Protein 6IA7 (pdb70)

Nearest PDB structures (foldseek):
  6ia7-assembly2_B  TM=1.007E+00  e=2.604E-30  Trypanosoma brucei brucei TREU927
  6iae-assembly2_B  TM=9.673E-01  e=4.265E-25  Trypanosoma brucei brucei TREU927
  6iae-assembly1_A  TM=9.547E-01  e=1.379E-22  Trypanosoma brucei brucei TREU927
  6ia7-assembly1_A  TM=9.424E-01  e=3.851E-22  Trypanosoma brucei brucei TREU927
  6ian-assembly2_E  TM=9.170E-01  e=5.403E-20  Trypanosoma brucei equiperdum

InterPro domains:
  IPR027417 P-loop containing nucleoside triphosphate hydrolase [G3DSA:3.40.50.300] (1-216)
  IPR027417 P-loop containing nucleoside triphosphate hydrolase [SSF52540] (3-199)

Organism: Trypanosoma brucei brucei (strain 927/4 GUTat10.1) (NCBI:txid185431)

GO terms:
  GO:0036064 ciliary basal body (C, IDA)
  GO:0005737 cytoplasm (C, IDA)
  GO:0005929 cilium (C, IDA)
  GO:0060271 cilium assembly (P, IMP)
  GO:0030992 intraciliary transport particle B (C, IPI)
  GO:0060271 cilium assembly (P, IPI)

Solvent-accessible surface area: 14345 Å² total; per-residue (Å²): 80,0,29,0,0,1,0,0,21,61,147,2,16,13,28,66,0,0,36,85,8,4,54,78,118,193,110,30,123,66,72,60,32,110,43,98,37,93,62,112,80,38,0,45,1,56,3,0,15,49,123,121,80,25,19,61,136,14,34,0,0,0,0,0,0,19,2,53,52,206,35,5,30,151,82,0,48,96,14,28,63,76,1,18,180,60,6,95,27,40,2,0,0,0,0,6,2,55,46,133,29,77,130,1,84,52,126,57,0,9,4,96,17,21,95,116,0,34,36,9,47,31,18,2,0,4,82,113,64,112,30,8,34,8,72,10,16,2,2,48,0,10,62,58,7,79,57,66,118,158,74,99,117,5,18,0,7,1,1,0,26,94,94,2,10,10,55,68,0,0,82,80,14,24,52,198,170,81,117,68,83,64,45,106,31,101,85,156,47,72,1,51,0,38,5,20,18,47,166,162,100,49,60,93,113,44,28,1,26,0,7,0,0,15,3,45,82,208,26,3,8,116,41,1,54,114,31,72,74,102,99,78,70,63,52,4,6,0,0,0,4,4,72,29,108,26,123,119,1,79,51,89,23,0,16,2,72,42,35,89,42,2,53,33,14,73,38,23,2,0,2,87,122,86,109,36,9,11,0,68,10,16,2,24,28,7,9,66,57,3,59,52,35,75,121,87,97,118

Radius of gyration: 19.04 Å; Cα contacts (8 Å, |Δi|>4): 584; chains: 2; bounding box: 46×56×42 Å

Foldseek 3Di:
DAEEEEEFAAPQCSVVVPCVLQPNPPFDQWDWGWHPDDDCHTYIYIYGHSAQVSLPPHQEYEYGGAPVDPPRLVVVVVVCVHNPVSYDLLYEYENEPPDADDPLDDPHVPDDHDPVNPSRYYWHHYDPYDTDPCSVVVSVSVVVRVCPPVVVD/DEEEEAFAAPLQQVPVLCVLDHCVDQWDKAFDACVDGYIYIGGGDPAPPDPPHQAYEYGFAPVDPCGLPRVVVVVVRPLPLRYEYENEDPDDDDPLDDPHVPPDHDPVCVNHHYFYDYDPPDGDPCSVVVVVSVVVRVVVVVVVD

Secondary structure (DSSP, 8-state):
-EEEEEE-STTSSHHHHHHHHTS-----SEEEEEE-------EEEEEE---TTTSTT--EEEEEE-TTSTTHHHHHHHHHHHH-----S--EEEEE--S--SSS-STTSSPPPPTTTTTS-EEEE-SSSS---HHHHHHHHHHHHHHHHHH--/-EEEEE-STTSSHHHHHHHHT----SEEEEE-------EEEEE-------TTEEEEEEEE-TTSTTHHHHHHHHHHH---SSEEEEEE-SS--SSSSGGGSSPPPPGGGBTBEEEEE-SSSS---HHHHHHHHHHHHHHHHTS--

Sequence (298 aa):
LVKILVLGPSKSGKSTVTNFLAGTRETNPLRVLEVEIALDAVVQLWDVGGWPAIASNADGIIYVFNPEVKGSEKELLLWYKNFARVTDGHSLIFSHHSSLP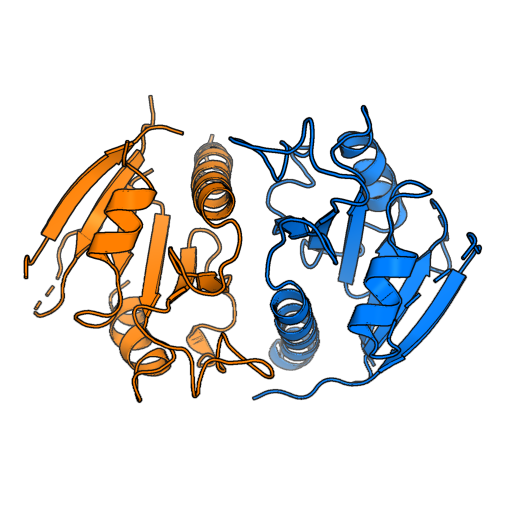EFAVGDNAIPPMPKQLQGIRALETSLDYQSDNFKEAFDALVEQIIASRLAAEVKILVLGPSKSGKSTVTNFLAGTTNPLRVLEVEIKAVVQLWDVGGSPAIASNADGIIYVFNPEVKGSEKELLLWYKNFTDGHSLIFSHHSSLPEFAVGDNAIPPMPKQLQGIRALETSLDYQSDNFKEAFDALVEQIIASRLAAE

B-factor: mean 63.54, std 16.54, range [38.85, 161.27]

Structure (mmCIF, N/CA/C/O backbone):
data_6IA7
#
_entry.id   6IA7
#
_cell.length_a   55.845
_cell.length_b   55.845
_cell.length_c   263.443
_cell.angle_alpha   90.00
_cell.angle_beta   90.00
_cell.angle_gamma   120.00
#
_symmetry.space_group_name_H-M   'P 61'
#
loop_
_entity.id
_entity.type
_entity.pdbx_description
1 polymer 'Intraflagellar transport protein 22'
2 non-polymer "GUANOSINE-5'-TRIPHOSPHATE"
3 non-polymer 'MAGNESIUM ION'
4 non-polymer 'CALCIUM ION'
5 water water
#
loop_
_atom_site.group_PDB
_atom_site.id
_atom_site.type_symbol
_atom_site.label_atom_id
_atom_site.label_alt_id
_atom_site.label_comp_id
_atom_site.label_asym_id
_atom_site.label_entity_id
_atom_site.label_seq_id
_atom_site.pdbx_PDB_ins_code
_atom_site.Cartn_x
_atom_site.Cartn_y
_atom_site.Cartn_z
_atom_site.occupancy
_atom_site.B_iso_or_equiv
_atom_site.auth_seq_id
_atom_site.auth_comp_id
_atom_site.auth_asym_id
_atom_site.auth_atom_id
_atom_site.pdbx_PDB_model_num
ATOM 1 N N . LEU A 1 9 ? -6.494 -18.466 -34.486 1.00 66.98 5 LEU A N 1
ATOM 2 C CA . LEU A 1 9 ? -7.455 -17.992 -33.500 1.00 65.12 5 LEU A CA 1
ATOM 3 C C . LEU A 1 9 ? -6.729 -17.219 -32.419 1.00 69.13 5 LEU A C 1
ATOM 4 O O . LEU A 1 9 ? -5.524 -17.385 -32.254 1.00 69.51 5 LEU A O 1
ATOM 6 N N . VAL A 1 10 ? -7.456 -16.365 -31.693 1.00 70.54 6 VAL A N 1
ATOM 7 C CA . VAL A 1 10 ? -6.945 -15.699 -30.495 1.00 66.42 6 VAL A CA 1
ATOM 8 C C . VAL A 1 10 ? -7.969 -15.862 -29.374 1.00 60.76 6 VAL A C 1
ATOM 9 O O . VAL A 1 10 ? -9.163 -15.605 -29.569 1.00 60.07 6 VAL A O 1
ATOM 13 N N . LYS A 1 11 ? -7.503 -16.310 -28.208 1.00 63.79 7 LYS A N 1
ATOM 14 C CA . LYS A 1 11 ? -8.364 -16.635 -27.074 1.00 54.02 7 LYS A CA 1
ATOM 15 C C . LYS A 1 11 ? -8.095 -15.649 -25.947 1.00 54.58 7 LYS A C 1
ATOM 16 O O . LYS A 1 11 ? -6.994 -15.629 -25.387 1.00 56.62 7 LYS A O 1
ATOM 22 N N . ILE A 1 12 ? -9.098 -14.843 -25.609 1.00 49.79 8 ILE A N 1
ATOM 23 C CA . ILE A 1 12 ? -8.962 -13.795 -24.605 1.00 58.08 8 ILE A CA 1
ATOM 24 C C . ILE A 1 12 ? -9.885 -14.120 -23.434 1.00 63.16 8 ILE A C 1
ATOM 25 O O . ILE A 1 12 ? -11.104 -14.252 -23.608 1.00 47.58 8 ILE A O 1
ATOM 30 N N . LEU A 1 13 ? -9.296 -14.245 -22.245 1.00 47.48 9 LEU A N 1
ATOM 31 C CA . LEU A 1 13 ? -10.027 -14.609 -21.042 1.00 50.67 9 LEU A CA 1
ATOM 32 C C . LEU A 1 13 ? -10.647 -13.384 -20.405 1.00 45.75 9 LEU A C 1
ATOM 33 O O . LEU A 1 13 ? -9.987 -12.359 -20.239 1.00 45.03 9 LEU A O 1
ATOM 38 N N . VAL A 1 14 ? -11.906 -13.505 -20.010 1.00 48.38 10 VAL A N 1
ATOM 39 C CA . VAL A 1 14 ? -12.587 -12.460 -19.258 1.00 48.56 10 VAL A CA 1
ATOM 40 C C . VAL A 1 14 ? -12.759 -12.963 -17.829 1.00 59.22 10 VAL A C 1
ATOM 41 O O . VAL A 1 14 ? -13.555 -13.874 -17.566 1.00 65.56 10 VAL A O 1
ATOM 45 N N . LEU A 1 15 ? -11.985 -12.377 -16.913 1.00 55.01 11 LEU A N 1
ATOM 46 C CA . LEU A 1 15 ? -11.985 -12.702 -15.496 1.00 49.05 11 LEU A CA 1
ATOM 47 C C . LEU A 1 15 ? -12.317 -11.461 -14.684 1.00 50.20 11 LEU A C 1
ATOM 48 O O . LEU A 1 15 ? -12.000 -10.336 -15.083 1.00 52.34 11 LEU A O 1
ATOM 53 N N . GLY A 1 16 ? -12.925 -11.675 -13.522 1.00 53.48 12 GLY A N 1
ATOM 54 C CA . GLY A 1 16 ? -13.216 -10.594 -12.610 1.00 45.27 12 GLY A CA 1
ATOM 55 C C . GLY A 1 16 ? -14.121 -11.040 -11.483 1.00 56.05 12 GLY A C 1
ATOM 56 O O . GLY A 1 16 ? -14.811 -12.061 -11.586 1.00 65.41 12 GLY A O 1
ATOM 57 N N . PRO A 1 17 ? -14.126 -10.289 -10.377 1.00 57.30 13 PRO A N 1
ATOM 58 C CA . PRO A 1 17 ? -15.027 -10.613 -9.262 1.00 53.16 13 PRO A CA 1
ATOM 59 C C . PRO A 1 17 ? -16.469 -10.728 -9.735 1.00 56.77 13 PRO A C 1
ATOM 60 O O . PRO A 1 17 ? -16.859 -10.150 -10.751 1.00 59.26 13 PRO A O 1
ATOM 64 N N . SER A 1 18 ? -17.258 -11.495 -8.988 1.00 61.17 14 SER A N 1
ATOM 65 C CA . SER A 1 18 ? -18.640 -11.737 -9.366 1.00 58.00 14 SER A CA 1
ATOM 66 C C . SER A 1 18 ? -19.404 -10.420 -9.492 1.00 50.77 14 SER A C 1
ATOM 67 O O . SER A 1 18 ? -18.991 -9.379 -8.978 1.00 48.32 14 SER A O 1
ATOM 70 N N . LYS A 1 19 ? -20.505 -10.474 -10.251 1.00 60.35 15 LYS A N 1
ATOM 71 C CA . LYS A 1 19 ? -21.458 -9.377 -10.449 1.00 63.71 15 LYS A CA 1
ATOM 72 C C . LYS A 1 19 ? -20.787 -8.098 -10.942 1.00 62.29 15 LYS A C 1
ATOM 73 O O . LYS A 1 19 ? -21.411 -7.029 -10.971 1.00 62.82 15 LYS A O 1
ATOM 79 N N . SER A 1 20 ? -19.531 -8.205 -11.382 1.00 60.24 16 SER A N 1
ATOM 80 C CA . SER A 1 20 ? -18.783 -7.025 -11.788 1.00 51.36 16 SER A CA 1
ATOM 81 C C . SER A 1 20 ? -19.223 -6.486 -13.135 1.00 46.05 16 SER A C 1
ATOM 82 O O . SER A 1 20 ? -18.999 -5.303 -13.410 1.00 47.29 16 SER A O 1
ATOM 85 N N . GLY A 1 21 ? -19.830 -7.313 -13.980 1.00 45.05 17 GLY A N 1
ATOM 86 C CA . GLY A 1 21 ? -20.178 -6.911 -15.328 1.00 43.25 17 GLY A CA 1
ATOM 87 C C . GLY A 1 21 ? -19.372 -7.566 -16.438 1.00 46.15 17 GLY A C 1
ATOM 88 O O . GLY A 1 21 ? -19.473 -7.126 -17.592 1.00 48.85 17 GLY A O 1
ATOM 89 N N . LYS A 1 22 ? -18.597 -8.615 -16.137 1.00 50.84 18 LYS A N 1
ATOM 90 C CA . LYS A 1 22 ? -17.771 -9.236 -17.166 1.00 47.41 18 LYS A CA 1
ATOM 91 C C . LYS A 1 22 ? -18.616 -9.873 -18.262 1.00 53.57 18 LYS A C 1
ATOM 92 O O . LYS A 1 22 ? -18.206 -9.883 -19.427 1.00 58.77 18 LYS A O 1
ATOM 98 N N . SER A 1 23 ? -19.799 -10.396 -17.929 1.00 56.78 19 SER A N 1
ATOM 99 C CA . SER A 1 23 ? -20.707 -10.820 -18.991 1.00 55.95 19 SER A CA 1
ATOM 100 C C . SER A 1 23 ? -21.180 -9.617 -19.796 1.00 62.42 19 SER A C 1
ATOM 101 O O . SER A 1 23 ? -21.164 -9.640 -21.031 1.00 74.67 19 SER A O 1
ATOM 104 N N . THR A 1 24 ? -21.581 -8.544 -19.111 1.00 50.75 20 THR A N 1
ATOM 105 C CA . THR A 1 24 ? -22.094 -7.369 -19.808 1.00 49.60 20 THR A CA 1
ATOM 106 C C . THR A 1 24 ? -21.029 -6.756 -20.710 1.00 52.84 20 THR A C 1
ATOM 107 O O . THR A 1 24 ? -21.321 -6.353 -21.843 1.00 58.15 20 THR A O 1
ATOM 111 N N . VAL A 1 25 ? -19.780 -6.705 -20.239 1.00 52.64 21 VAL A N 1
ATOM 112 C CA . VAL A 1 25 ? -18.693 -6.195 -21.069 1.00 48.76 21 VAL A CA 1
ATOM 113 C C . VAL A 1 25 ? -18.465 -7.090 -22.287 1.00 50.77 21 VAL A C 1
ATOM 114 O O . VAL A 1 25 ? -18.019 -6.608 -23.337 1.00 52.82 21 VAL A O 1
ATOM 118 N N . THR A 1 26 ? -18.841 -8.370 -22.202 1.00 53.30 22 THR A N 1
ATOM 119 C CA . THR A 1 26 ? -18.465 -9.350 -23.218 1.00 46.90 22 THR A CA 1
ATOM 120 C C . THR A 1 26 ? -19.346 -9.281 -24.468 1.00 48.19 22 THR A C 1
ATOM 121 O O . THR A 1 26 ? -18.833 -9.210 -25.592 1.00 49.91 22 THR A O 1
ATOM 125 N N . ASN A 1 27 ? -20.672 -9.334 -24.299 1.00 48.94 23 ASN A N 1
ATOM 126 C CA . ASN A 1 27 ? -21.564 -9.390 -25.456 1.00 55.93 23 ASN A CA 1
ATOM 127 C C . ASN A 1 27 ? -21.547 -8.093 -26.248 1.00 49.99 23 ASN A C 1
ATOM 128 O O . ASN A 1 27 ? -21.814 -8.094 -27.455 1.00 54.25 23 ASN A O 1
ATOM 133 N N . PHE A 1 28 ? -21.255 -6.984 -25.574 1.00 60.01 24 PHE A N 1
ATOM 134 C CA . PHE A 1 28 ? -21.039 -5.706 -26.241 1.00 57.77 24 PHE A CA 1
ATOM 135 C C . PHE A 1 28 ? -19.853 -5.777 -27.194 1.00 54.80 24 PHE A C 1
ATOM 136 O O . PHE A 1 28 ? -19.920 -5.285 -28.328 1.00 53.49 24 PHE A O 1
ATOM 144 N N . LEU A 1 29 ? -18.763 -6.407 -26.752 1.00 52.04 25 LEU A N 1
ATOM 145 C CA . LEU A 1 29 ? -17.572 -6.521 -27.583 1.00 48.58 25 LEU A CA 1
ATOM 146 C C . LEU A 1 29 ? -17.775 -7.507 -28.726 1.00 54.97 25 LEU A C 1
ATOM 147 O O . LEU A 1 29 ? -17.341 -7.247 -29.854 1.00 61.83 25 LEU A O 1
ATOM 152 N N . ALA A 1 30 ? -18.423 -8.645 -28.460 1.00 52.64 26 ALA A N 1
ATOM 153 C CA . ALA A 1 30 ? -18.678 -9.638 -29.498 1.00 50.25 26 ALA A CA 1
ATOM 154 C C . ALA A 1 30 ? -19.855 -9.274 -30.393 1.00 50.27 26 ALA A C 1
ATOM 155 O O . ALA A 1 30 ? -20.253 -10.093 -31.226 1.00 69.58 26 ALA A O 1
ATOM 157 N N . GLY A 1 31 ? -20.419 -8.078 -30.237 1.00 50.57 27 GLY A N 1
ATOM 158 C CA . GLY A 1 31 ? -21.394 -7.555 -31.171 1.00 52.60 27 GLY A CA 1
ATOM 159 C C . GLY A 1 31 ? -22.821 -7.675 -30.691 1.00 51.86 27 GLY A C 1
ATOM 160 O O . GLY A 1 31 ? -23.621 -6.751 -30.853 1.00 59.24 27 GLY A O 1
ATOM 161 N N . THR A 1 32 ? -23.143 -8.804 -30.077 1.00 52.20 28 THR A N 1
ATOM 162 C CA . THR A 1 32 ? -24.513 -9.095 -29.676 1.00 53.56 28 THR A CA 1
ATOM 163 C C . THR A 1 32 ? -24.928 -8.089 -28.611 1.00 66.20 28 THR A C 1
ATOM 164 O O . THR A 1 32 ? -24.533 -8.193 -27.448 1.00 68.84 28 THR A O 1
ATOM 168 N N . ARG A 1 33 ? -25.724 -7.101 -29.018 1.00 70.94 29 ARG A N 1
ATOM 169 C CA . ARG A 1 33 ? -26.208 -6.045 -28.125 1.00 66.30 29 ARG A CA 1
ATOM 170 C C . ARG A 1 33 ? -25.076 -5.296 -27.432 1.00 56.50 29 ARG A C 1
ATOM 171 O O . ARG A 1 33 ? -25.295 -4.630 -26.421 1.00 49.51 29 ARG A O 1
ATOM 173 N N . GLU A 1 42 ? -28.409 -15.076 -14.067 1.00 68.19 38 GLU A N 1
ATOM 174 C CA . GLU A 1 42 ? -27.618 -14.183 -14.898 1.00 67.41 38 GLU A CA 1
ATOM 175 C C . GLU A 1 42 ? -26.170 -14.660 -15.007 1.00 62.99 38 GLU A C 1
ATOM 176 O O . GLU A 1 42 ? -25.582 -14.630 -16.088 1.00 68.68 38 GLU A O 1
ATOM 182 N N . THR A 1 43 ? -25.595 -15.098 -13.889 1.00 60.99 39 THR A N 1
ATOM 183 C CA . THR A 1 43 ? -24.233 -15.614 -13.902 1.00 70.05 39 THR A CA 1
ATOM 184 C C . THR A 1 43 ? -24.186 -16.979 -14.587 1.00 76.62 39 THR A C 1
ATOM 185 O O . THR A 1 43 ? -25.209 -17.644 -14.779 1.00 89.65 39 THR A O 1
ATOM 189 N N . ASN A 1 44 ? -22.974 -17.403 -14.954 1.00 68.71 40 ASN A N 1
ATOM 190 C CA . ASN A 1 44 ? -22.778 -18.708 -15.577 1.00 64.25 40 ASN A CA 1
ATOM 191 C C . ASN A 1 44 ? -21.325 -19.117 -15.409 1.00 53.93 40 ASN A C 1
ATOM 192 O O . ASN A 1 44 ? -20.449 -18.248 -15.350 1.00 57.30 40 ASN A O 1
ATOM 194 N N . PRO A 1 45 ? -21.037 -20.422 -15.319 1.00 52.29 41 PRO A N 1
ATOM 195 C CA . PRO A 1 45 ? -19.626 -20.849 -15.216 1.00 54.70 41 PRO A CA 1
ATOM 196 C C . PRO A 1 45 ? -18.740 -20.330 -16.338 1.00 66.54 41 PRO A C 1
ATOM 197 O O . PRO A 1 45 ? -17.641 -19.826 -16.069 1.00 50.60 41 PRO A O 1
ATOM 201 N N . LEU A 1 46 ? -19.187 -20.435 -17.591 1.00 64.44 42 LEU A N 1
ATOM 202 C CA . LEU A 1 46 ? -18.382 -20.054 -18.746 1.00 62.42 42 LEU A CA 1
ATOM 203 C C . LEU A 1 46 ? -19.291 -19.806 -19.939 1.00 60.76 42 LEU A C 1
ATOM 204 O O . LEU A 1 46 ? -20.220 -20.584 -20.186 1.00 57.72 42 LEU A O 1
ATOM 209 N N . ARG A 1 47 ? -19.001 -18.734 -2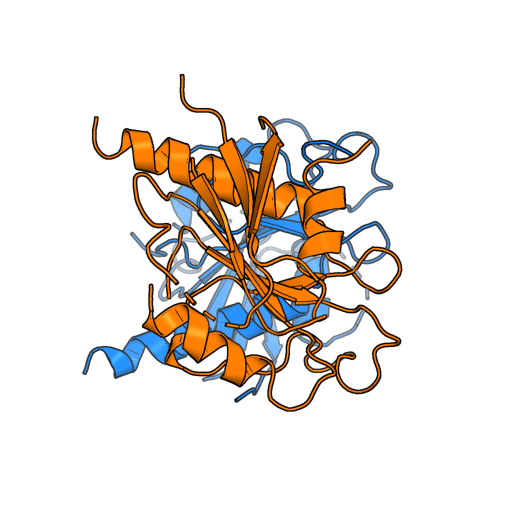0.684 1.00 57.26 43 ARG A N 1
ATOM 210 C CA . ARG A 1 47 ? -19.733 -18.390 -21.905 1.00 58.81 43 ARG A CA 1
ATOM 211 C C . ARG A 1 47 ? -18.739 -17.886 -22.945 1.00 62.67 43 ARG A C 1
ATOM 212 O O . ARG A 1 47 ? -18.179 -16.798 -22.790 1.00 72.02 43 ARG A O 1
ATOM 220 N N . VAL A 1 48 ? -18.530 -18.657 -24.007 1.00 58.05 44 VAL A N 1
ATOM 221 C CA . VAL A 1 48 ? -17.602 -18.294 -25.072 1.00 60.08 44 VAL A CA 1
ATOM 222 C C . VAL A 1 48 ? -18.392 -17.700 -26.232 1.00 63.87 44 VAL A C 1
ATOM 223 O O . VAL A 1 48 ? -19.215 -18.389 -26.847 1.00 61.66 44 VAL A O 1
ATOM 227 N N . LEU A 1 49 ? -18.143 -16.429 -26.541 1.00 62.14 45 LEU A N 1
ATOM 228 C CA . LEU A 1 49 ? -18.788 -15.748 -27.656 1.00 67.47 45 LEU A CA 1
ATOM 229 C C . LEU A 1 49 ? -17.804 -15.605 -28.807 1.00 68.25 45 LEU A C 1
ATOM 230 O O . LEU A 1 49 ? -16.604 -15.414 -28.593 1.00 64.73 45 LEU A O 1
ATOM 235 N N . GLU A 1 50 ? -18.315 -15.701 -30.032 1.00 71.04 46 GLU A N 1
ATOM 236 C CA . GLU A 1 50 ? -17.489 -15.587 -31.228 1.00 69.02 46 GLU A CA 1
ATOM 237 C C . GLU A 1 50 ? -17.805 -14.293 -31.967 1.00 63.86 46 GLU A C 1
ATOM 238 O O . GLU A 1 50 ? -18.977 -13.939 -32.142 1.00 65.23 46 GLU A O 1
ATOM 244 N N . VAL A 1 51 ? -16.753 -13.585 -32.376 1.00 61.51 47 VAL A N 1
ATOM 245 C CA . VAL A 1 51 ? -16.843 -12.441 -33.277 1.00 70.99 47 VAL A CA 1
ATOM 246 C C . VAL A 1 51 ? -15.515 -12.343 -34.020 1.00 68.16 47 VAL A C 1
ATOM 247 O O . VAL A 1 51 ? -14.554 -13.057 -33.716 1.00 64.50 47 VAL A O 1
ATOM 251 N N . GLU A 1 52 ? -15.457 -11.465 -35.018 1.00 71.50 48 GLU A N 1
ATOM 252 C CA . GLU A 1 52 ? -14.189 -11.195 -35.678 1.00 77.48 48 GLU A CA 1
ATOM 253 C C . GLU A 1 52 ? -14.043 -9.710 -35.978 1.00 70.79 48 GLU A C 1
ATOM 254 O O . GLU A 1 52 ? -15.012 -9.032 -36.336 1.00 58.92 48 GLU A O 1
ATOM 260 N N . ILE A 1 53 ? -12.816 -9.220 -35.821 1.00 78.12 49 ILE A N 1
ATOM 261 C CA . ILE A 1 53 ? -12.468 -7.820 -36.016 1.00 81.00 49 ILE A CA 1
ATOM 262 C C . ILE A 1 53 ? -11.354 -7.752 -37.049 1.00 83.12 49 ILE A C 1
ATOM 263 O O . ILE A 1 53 ? -10.464 -8.610 -37.077 1.00 83.55 49 ILE A O 1
ATOM 268 N N . ALA A 1 54 ? -11.416 -6.746 -37.915 1.00 82.51 50 ALA A N 1
ATOM 269 C CA . ALA A 1 54 ? -10.381 -6.534 -38.915 1.00 71.03 50 ALA A CA 1
ATOM 270 C C . ALA A 1 54 ? -10.073 -5.050 -38.986 1.00 76.08 50 ALA A C 1
ATOM 271 O O . ALA A 1 54 ? -10.981 -4.234 -39.172 1.00 75.12 50 ALA A O 1
ATOM 273 N N . LEU A 1 55 ? -8.799 -4.705 -38.814 1.00 84.88 51 LEU A N 1
ATOM 274 C CA . LEU A 1 55 ? -8.312 -3.350 -39.030 1.00 93.05 51 LEU A CA 1
ATOM 275 C C . LEU A 1 55 ? -6.989 -3.431 -39.780 1.00 92.19 51 LEU A C 1
ATOM 276 O O . LEU A 1 55 ? -6.434 -4.515 -39.986 1.00 93.93 51 LEU A O 1
ATOM 281 N N . ASP A 1 56 ? -6.490 -2.265 -40.186 1.00 93.09 52 ASP A N 1
ATOM 282 C CA . ASP A 1 56 ? -5.197 -2.134 -40.868 1.00 92.19 52 ASP A CA 1
ATOM 283 C C . ASP A 1 56 ? -5.052 -3.080 -42.059 1.00 95.10 52 ASP A C 1
ATOM 284 O O . ASP A 1 56 ? -4.034 -3.069 -42.755 1.00 90.45 52 ASP A O 1
ATOM 286 N N . ALA A 1 71 ? -6.150 -15.773 -35.487 1.00 102.91 67 ALA A N 1
ATOM 287 C CA . ALA A 1 71 ? -7.238 -15.492 -36.416 1.00 99.21 67 ALA A CA 1
ATOM 288 C C . ALA A 1 71 ? -8.497 -15.027 -35.677 1.00 91.27 67 ALA A C 1
ATOM 289 O O . ALA A 1 71 ? -8.592 -13.868 -35.272 1.00 86.57 67 ALA A O 1
ATOM 291 N N . VAL A 1 72 ? -9.455 -15.944 -35.501 1.00 94.20 68 VAL A N 1
ATOM 292 C CA . VAL A 1 72 ? -10.748 -15.585 -34.919 1.00 88.95 68 VAL A CA 1
ATOM 293 C C . VAL A 1 72 ? -10.564 -15.036 -33.504 1.00 76.13 68 VAL A C 1
ATOM 294 O O . VAL A 1 72 ? -9.545 -15.268 -32.841 1.00 68.60 68 VAL A O 1
ATOM 298 N N . VAL A 1 73 ? -11.559 -14.273 -33.052 1.00 67.85 69 VAL A N 1
ATOM 299 C CA . VAL A 1 73 ? -11.547 -13.643 -31.733 1.00 64.98 69 VAL A CA 1
ATOM 300 C C . VAL A 1 73 ? -12.628 -14.304 -30.888 1.00 65.18 69 VAL A C 1
ATOM 301 O O . VAL A 1 73 ? -13.825 -14.162 -31.171 1.00 53.14 69 VAL A O 1
ATOM 305 N N . GLN A 1 74 ? -12.213 -15.012 -29.841 1.00 52.70 70 GLN A N 1
ATOM 306 C CA . GLN A 1 74 ? -13.134 -15.697 -28.951 1.00 56.81 70 GLN A CA 1
ATOM 307 C C . GLN A 1 74 ? -12.943 -15.172 -27.539 1.00 65.60 70 GLN A C 1
ATOM 308 O O . GLN A 1 74 ? -11.824 -15.173 -27.015 1.00 65.72 70 GLN A O 1
ATOM 314 N N . LEU A 1 75 ? -14.036 -14.704 -26.942 1.00 62.95 71 LEU A N 1
ATOM 315 C CA . LEU A 1 75 ? -14.044 -14.173 -25.588 1.00 55.99 71 LEU A CA 1
ATOM 316 C C . LEU A 1 75 ? -14.615 -15.225 -24.649 1.00 65.99 71 LEU A C 1
ATOM 317 O O . LEU A 1 75 ? -15.710 -15.744 -24.887 1.00 77.39 71 LEU A O 1
ATOM 322 N N . TRP A 1 76 ? -13.877 -15.538 -23.594 1.00 48.58 72 TRP A N 1
ATOM 323 C CA . TRP A 1 76 ? -14.269 -16.569 -22.640 1.00 49.14 72 TRP A CA 1
ATOM 324 C C . TRP A 1 76 ? -14.614 -15.889 -21.315 1.00 47.88 72 TRP A C 1
ATOM 325 O O . TRP A 1 76 ? -13.749 -15.705 -20.459 1.00 47.40 72 TRP A O 1
ATOM 336 N N . ASP A 1 77 ? -15.884 -15.502 -21.160 1.00 47.55 73 ASP A N 1
ATOM 337 C CA . ASP A 1 77 ? -16.361 -14.904 -19.914 1.00 50.86 73 ASP A CA 1
ATOM 338 C C . ASP A 1 77 ? -16.395 -15.982 -18.840 1.00 56.85 73 ASP A C 1
ATOM 339 O O . ASP A 1 77 ? -17.197 -16.918 -18.919 1.00 67.00 73 ASP A O 1
ATOM 344 N N . VAL A 1 78 ? -15.525 -15.861 -17.840 1.00 54.30 74 VAL A N 1
ATOM 345 C CA . VAL A 1 78 ? -15.535 -16.780 -16.710 1.00 56.71 74 VAL A CA 1
ATOM 346 C C . VAL A 1 78 ? -16.441 -16.203 -15.638 1.00 56.34 74 VAL A C 1
ATOM 347 O O . VAL A 1 78 ? -16.427 -14.996 -15.382 1.00 62.80 74 VAL A O 1
ATOM 351 N N . GLY A 1 79 ? -17.258 -17.059 -15.033 1.00 55.14 75 GLY A N 1
ATOM 352 C CA . GLY A 1 79 ? -18.062 -16.629 -13.905 1.00 58.92 75 GLY A CA 1
ATOM 353 C C . GLY A 1 79 ? -17.196 -16.444 -12.671 1.00 69.19 75 GLY A C 1
ATOM 354 O O . GLY A 1 79 ? -16.274 -17.220 -12.414 1.00 68.31 75 GLY A O 1
ATOM 355 N N . GLY A 1 80 ? -17.502 -15.395 -11.904 1.00 70.04 76 GLY A N 1
ATOM 356 C CA . GLY A 1 80 ? -16.711 -15.001 -10.748 1.00 62.08 76 GLY A CA 1
ATOM 357 C C . GLY A 1 80 ? -16.707 -15.972 -9.582 1.00 62.45 76 GLY A C 1
ATOM 358 O O . GLY A 1 80 ? -17.754 -16.460 -9.160 1.00 64.84 76 GLY A O 1
ATOM 359 N N . TRP A 1 88 ? -11.264 -23.931 -14.639 1.00 70.93 84 TRP A N 1
ATOM 360 C CA . TRP A 1 88 ? -10.250 -22.874 -14.586 1.00 65.31 84 TRP A CA 1
ATOM 361 C C . TRP A 1 88 ? -8.895 -23.279 -15.203 1.00 62.36 84 TRP A C 1
ATOM 362 O O . TRP A 1 88 ? -8.384 -22.563 -16.060 1.00 59.56 84 TRP A O 1
ATOM 373 N N . PRO A 1 89 ? -8.303 -24.406 -14.781 1.00 67.05 85 PRO A N 1
ATOM 374 C CA . PRO A 1 89 ? -6.954 -24.721 -15.281 1.00 67.59 85 PRO A CA 1
ATOM 375 C C . PRO A 1 89 ? -6.948 -25.115 -16.740 1.00 67.87 85 PRO A C 1
ATOM 376 O O . PRO A 1 89 ? -5.970 -24.834 -17.445 1.00 72.92 85 PRO A O 1
ATOM 380 N N . ALA A 1 90 ? -8.003 -25.777 -17.212 1.00 67.15 86 ALA A N 1
ATOM 381 C CA . ALA A 1 90 ? -8.169 -25.972 -18.644 1.00 66.44 86 ALA A CA 1
ATOM 382 C C . ALA A 1 90 ? -8.641 -24.694 -19.315 1.00 63.61 86 ALA A C 1
ATOM 383 O O . ALA A 1 90 ? -8.362 -24.476 -20.498 1.00 66.86 86 ALA A O 1
ATOM 385 N N . ILE A 1 91 ? -9.346 -23.843 -18.571 1.00 64.95 87 ILE A N 1
ATOM 386 C CA . ILE A 1 91 ? -9.726 -22.528 -19.080 1.00 65.21 87 ILE A CA 1
ATOM 387 C C . ILE A 1 91 ? -8.484 -21.698 -19.394 1.00 60.28 87 ILE A C 1
ATOM 388 O O . ILE A 1 91 ? -8.356 -21.116 -20.479 1.00 55.14 87 ILE A O 1
ATOM 393 N N . ALA A 1 92 ? -7.545 -21.644 -18.447 1.00 58.02 88 ALA A N 1
ATOM 394 C CA . ALA A 1 92 ? -6.340 -20.841 -18.612 1.00 55.51 88 ALA A CA 1
ATOM 395 C C . ALA A 1 92 ? -5.453 -21.324 -19.756 1.00 63.90 88 ALA A C 1
ATOM 396 O O . ALA A 1 92 ? -4.572 -20.580 -20.195 1.00 73.41 88 ALA A O 1
ATOM 398 N N . SER A 1 93 ? -5.666 -22.537 -20.254 1.00 65.89 89 SER A N 1
ATOM 399 C CA . SER A 1 93 ? -4.748 -23.123 -21.223 1.00 67.86 89 SER A CA 1
ATOM 400 C C . SER A 1 93 ? -4.776 -22.372 -22.548 1.00 69.81 89 SER A C 1
ATOM 401 O O . SER A 1 93 ? -5.830 -21.927 -23.009 1.00 70.36 89 SER A O 1
ATOM 404 N N . ASN A 1 94 ? -3.602 -22.244 -23.165 1.00 77.81 90 ASN A N 1
ATOM 405 C CA . ASN A 1 94 ? -3.410 -21.614 -24.469 1.00 77.46 90 ASN A CA 1
ATOM 406 C C . ASN A 1 94 ? -3.909 -20.174 -24.508 1.00 73.27 90 ASN A C 1
ATOM 407 O O . ASN A 1 94 ? -4.054 -19.607 -25.596 1.00 85.06 90 ASN A O 1
ATOM 412 N N . ALA A 1 95 ? -4.166 -19.563 -23.351 1.00 68.98 91 ALA A N 1
ATOM 413 C CA . ALA A 1 95 ? -4.713 -18.211 -23.310 1.00 61.53 91 ALA A CA 1
ATOM 414 C C . ALA A 1 95 ? -3.685 -17.185 -23.773 1.00 59.12 91 ALA A C 1
ATOM 415 O O . ALA A 1 95 ? -2.501 -17.275 -23.438 1.00 62.49 91 ALA A O 1
ATOM 417 N N . ASP A 1 96 ? -4.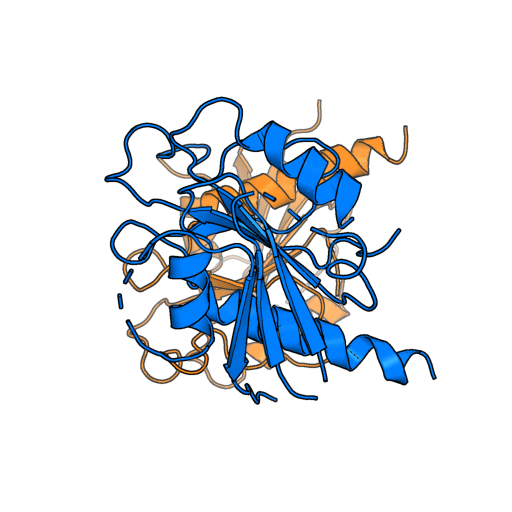154 -16.186 -24.533 1.00 57.55 92 ASP A N 1
ATOM 418 C CA . ASP A 1 96 ? -3.290 -15.183 -25.150 1.00 66.00 92 ASP A CA 1
ATOM 419 C C . ASP A 1 96 ? -3.445 -13.780 -24.560 1.00 62.54 92 ASP A C 1
ATOM 420 O O . ASP A 1 96 ? -2.525 -12.965 -24.701 1.00 51.66 92 ASP A O 1
ATOM 425 N N . GLY A 1 97 ? -4.580 -13.474 -23.931 1.00 63.12 93 GLY A N 1
ATOM 426 C CA . GLY A 1 97 ? -4.800 -12.184 -23.298 1.00 55.64 93 GLY A CA 1
ATOM 427 C C . GLY A 1 97 ? -5.886 -12.298 -22.251 1.00 58.25 93 GLY A C 1
ATOM 428 O O . GLY A 1 97 ? -6.695 -13.229 -22.273 1.00 67.15 93 GLY A O 1
ATOM 429 N N . ILE A 1 98 ? -5.901 -11.339 -21.328 1.00 51.94 94 ILE A N 1
ATOM 430 C CA . ILE A 1 98 ? -6.827 -11.348 -20.198 1.00 53.17 94 ILE A CA 1
ATOM 431 C C . ILE A 1 98 ? -7.472 -9.974 -20.080 1.00 51.39 94 ILE A C 1
ATOM 432 O O . ILE A 1 98 ? -6.794 -8.951 -20.212 1.00 43.69 94 ILE A O 1
ATOM 437 N N . ILE A 1 99 ? -8.778 -9.941 -19.822 1.00 51.10 95 ILE A N 1
ATOM 438 C CA . ILE A 1 99 ? -9.477 -8.696 -19.507 1.00 49.82 95 ILE A CA 1
ATOM 439 C C . I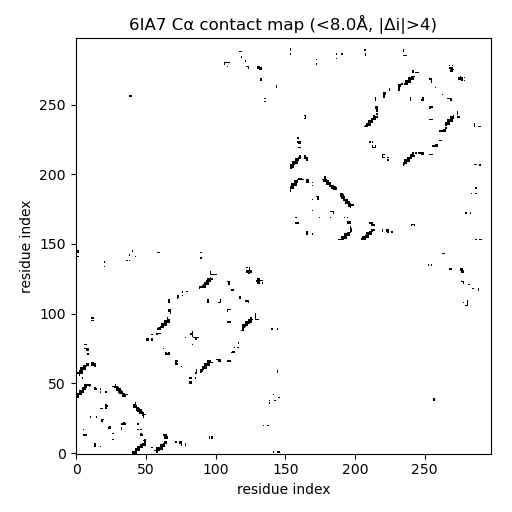LE A 1 99 ? -10.066 -8.824 -18.111 1.00 50.86 95 ILE A C 1
ATOM 440 O O . ILE A 1 99 ? -10.988 -9.618 -17.887 1.00 54.34 95 ILE A O 1
ATOM 445 N N . TYR A 1 100 ? -9.538 -8.048 -17.174 1.00 51.75 96 TYR A N 1
ATOM 446 C CA . TYR A 1 100 ? -10.099 -7.977 -15.837 1.00 49.68 96 TYR A CA 1
ATOM 447 C C . TYR A 1 100 ? -11.206 -6.930 -15.809 1.00 51.78 96 TYR A C 1
ATOM 448 O O . TYR A 1 100 ? -11.066 -5.854 -16.400 1.00 46.49 96 TYR A O 1
ATOM 457 N N . VAL A 1 101 ? -12.320 -7.265 -15.151 1.00 53.81 97 VAL A N 1
ATOM 458 C CA . VAL A 1 101 ? -13.455 -6.359 -14.979 1.00 48.54 97 VAL A CA 1
ATOM 459 C C . VAL A 1 101 ? -13.875 -6.385 -13.518 1.00 48.02 97 VAL A C 1
ATOM 460 O O . VAL A 1 101 ? -14.048 -7.462 -12.938 1.00 46.75 97 VAL A O 1
ATOM 464 N N . PHE A 1 102 ? -14.059 -5.205 -12.928 1.00 57.07 98 PHE A N 1
ATOM 465 C CA . PHE A 1 102 ? -14.446 -5.124 -11.525 1.00 56.17 98 PHE A CA 1
ATOM 466 C C . PHE A 1 102 ? -15.328 -3.903 -11.303 1.00 52.72 98 PHE A C 1
ATOM 467 O O . PHE A 1 102 ? -15.424 -3.007 -12.147 1.00 47.03 98 PHE A O 1
ATOM 475 N N . ASN A 1 103 ? -15.999 -3.895 -10.153 1.00 60.51 99 ASN A N 1
ATOM 476 C CA . ASN A 1 103 ? -16.786 -2.746 -9.736 1.00 56.71 99 ASN A CA 1
ATOM 477 C C . ASN A 1 103 ? -15.930 -1.863 -8.843 1.00 54.56 99 ASN A C 1
ATOM 478 O O . ASN A 1 103 ? -15.529 -2.305 -7.758 1.00 58.58 99 ASN A O 1
ATOM 483 N N . PRO A 1 104 ? -15.624 -0.627 -9.244 1.00 48.42 100 PRO A N 1
ATOM 484 C CA . PRO A 1 104 ? -14.790 0.226 -8.396 1.00 49.24 100 PRO A CA 1
ATOM 485 C C . PRO A 1 104 ? -15.491 0.657 -7.122 1.00 61.62 100 PRO A C 1
ATOM 486 O O . PRO A 1 104 ? -14.825 1.121 -6.190 1.00 61.57 100 PRO A O 1
ATOM 490 N N . GLU A 1 105 ? -16.812 0.508 -7.041 1.00 66.57 101 GLU A N 1
ATOM 491 C CA . GLU A 1 105 ? -17.509 0.821 -5.803 1.00 53.46 101 GLU A CA 1
ATOM 492 C C . GLU A 1 105 ? -17.295 -0.240 -4.740 1.00 51.46 101 GLU A C 1
ATOM 493 O O . GLU A 1 105 ? -17.496 0.046 -3.558 1.00 56.65 101 GLU A O 1
ATOM 499 N N . VAL A 1 106 ? -16.888 -1.447 -5.123 1.00 53.98 102 VAL A N 1
ATOM 500 C CA . VAL A 1 106 ? -16.836 -2.580 -4.202 1.00 51.75 102 VAL A CA 1
ATOM 501 C C . VAL A 1 106 ? -15.439 -2.692 -3.595 1.00 57.28 102 VAL A C 1
ATOM 502 O O . VAL A 1 106 ? -14.434 -2.678 -4.318 1.00 67.75 102 VAL A O 1
ATOM 506 N N . LYS A 1 107 ? -15.379 -2.804 -2.264 1.00 53.39 103 LYS A N 1
ATOM 507 C CA . LYS A 1 107 ? -14.121 -2.772 -1.525 1.00 51.50 103 LYS A CA 1
ATOM 508 C C . LYS A 1 107 ? -13.413 -4.124 -1.589 1.00 58.52 103 LYS A C 1
ATOM 509 O O . LYS A 1 107 ? -14.034 -5.181 -1.424 1.00 51.39 103 LYS A O 1
ATOM 515 N N . GLY A 1 108 ? -12.100 -4.089 -1.830 1.00 56.27 104 GLY A N 1
ATOM 516 C CA . GLY A 1 108 ? -11.306 -5.295 -1.926 1.00 54.23 104 GLY A CA 1
ATOM 517 C C . GLY A 1 108 ? -11.235 -5.911 -3.309 1.00 64.14 104 GLY A C 1
ATOM 518 O O . GLY A 1 108 ? -10.412 -6.811 -3.523 1.00 64.60 104 GLY A O 1
ATOM 519 N N . SER A 1 109 ? -12.069 -5.454 -4.253 1.00 66.20 105 SER A N 1
ATOM 520 C CA . SER A 1 109 ? -12.058 -6.007 -5.606 1.00 52.68 105 SER A CA 1
ATOM 521 C C . SER A 1 109 ? -10.677 -5.916 -6.229 1.00 46.86 105 SER A C 1
ATOM 522 O O . SER A 1 109 ? -10.244 -6.830 -6.940 1.00 48.36 105 SER A O 1
ATOM 525 N N . GLU A 1 110 ? -9.976 -4.812 -5.969 1.00 50.16 106 GLU A N 1
ATOM 526 C CA . GLU A 1 110 ? -8.685 -4.560 -6.597 1.00 50.47 106 GLU A CA 1
ATOM 527 C C . GLU A 1 110 ? -7.693 -5.682 -6.307 1.00 47.97 106 GLU A C 1
ATOM 528 O O . GLU A 1 110 ? -6.923 -6.085 -7.185 1.00 48.81 106 GLU A O 1
ATOM 534 N N . LYS A 1 111 ? -7.705 -6.206 -5.090 1.00 49.30 107 LYS A N 1
ATOM 535 C CA . LYS A 1 111 ? -6.812 -7.294 -4.729 1.00 54.97 107 LYS A CA 1
ATOM 536 C C . LYS A 1 111 ? -7.389 -8.664 -5.052 1.00 60.68 107 LYS A C 1
ATOM 537 O O . LYS A 1 111 ? -6.661 -9.661 -4.981 1.00 58.72 107 LYS A O 1
ATOM 543 N N . GLU A 1 112 ? -8.676 -8.739 -5.401 1.00 67.47 108 GLU A N 1
ATOM 544 C CA . GLU A 1 112 ? -9.247 -9.995 -5.875 1.00 60.45 108 GLU A CA 1
ATOM 545 C C . GLU A 1 112 ? -8.744 -10.336 -7.271 1.00 48.54 108 GLU A C 1
ATOM 546 O O . GLU A 1 112 ? -8.704 -11.511 -7.649 1.00 51.02 108 GLU A O 1
ATOM 552 N N . LEU A 1 113 ? -8.361 -9.326 -8.047 1.00 47.26 109 LEU A N 1
ATOM 553 C CA . LEU A 1 113 ? -7.867 -9.571 -9.394 1.00 48.91 109 LEU A CA 1
ATOM 554 C C . LEU A 1 113 ? -6.526 -10.287 -9.378 1.00 51.31 109 LEU A C 1
ATOM 555 O O . LEU A 1 113 ? -6.191 -10.998 -10.334 1.00 51.07 109 LEU A O 1
ATOM 560 N N . LEU A 1 114 ? -5.745 -10.101 -8.312 1.00 56.68 110 LEU A N 1
ATOM 561 C CA . LEU A 1 114 ? -4.450 -10.764 -8.226 1.00 63.40 110 LEU A CA 1
ATOM 562 C C . LEU A 1 114 ? -4.602 -12.274 -8.237 1.00 60.59 110 LEU A C 1
ATOM 563 O O . LEU A 1 114 ? -3.691 -12.981 -8.678 1.00 67.50 110 LEU A O 1
ATOM 568 N N . LEU A 1 115 ? -5.745 -12.782 -7.766 1.00 62.09 111 LEU A N 1
ATOM 569 C CA . LEU A 1 115 ? -6.019 -14.213 -7.852 1.00 62.08 111 LEU A CA 1
ATOM 570 C C . LEU A 1 115 ? -6.307 -14.626 -9.290 1.00 65.14 111 LEU A C 1
ATOM 571 O O . LEU A 1 115 ? -5.676 -15.546 -9.821 1.00 74.11 111 LEU A O 1
ATOM 576 N N . TRP A 1 116 ? -7.267 -13.962 -9.937 1.00 60.44 112 TRP A N 1
ATOM 577 C CA . TRP A 1 116 ? -7.429 -14.149 -11.371 1.00 56.54 112 TRP A CA 1
ATOM 578 C C . TRP A 1 116 ? -6.108 -13.890 -12.081 1.00 56.21 112 TRP A C 1
ATOM 579 O O . TRP A 1 116 ? -5.758 -14.588 -13.040 1.00 57.12 112 TRP A O 1
ATOM 590 N N . TYR A 1 117 ? -5.339 -12.916 -11.591 1.00 53.84 113 TYR A N 1
ATOM 591 C CA . TYR A 1 117 ? -3.963 -12.789 -12.044 1.00 55.98 113 TYR A CA 1
ATOM 592 C C . TYR A 1 117 ? -3.129 -13.989 -11.623 1.00 64.93 113 TYR A C 1
ATOM 593 O O . TYR A 1 117 ? -2.287 -14.457 -12.385 1.00 70.14 113 TYR A O 1
ATOM 602 N N . LYS A 1 118 ? -3.295 -14.472 -10.394 1.00 62.93 114 LYS A N 1
ATOM 603 C CA . LYS A 1 118 ? -2.514 -15.634 -9.985 1.00 61.63 114 LYS A CA 1
ATOM 604 C C . LYS A 1 118 ? -2.864 -16.839 -10.844 1.00 66.62 114 LYS A C 1
ATOM 605 O O . LYS A 1 118 ? -1.997 -17.426 -11.502 1.00 77.17 114 LYS A O 1
ATOM 607 N N . ASN A 1 119 ? -4.147 -17.199 -10.877 1.00 66.28 115 ASN A N 1
ATOM 608 C CA . ASN A 1 119 ? -4.572 -18.416 -11.560 1.00 65.44 115 ASN A CA 1
ATOM 609 C C . ASN A 1 119 ? -4.322 -18.327 -13.055 1.00 62.81 115 ASN A C 1
ATOM 610 O O . ASN A 1 119 ? -3.641 -19.177 -13.636 1.00 78.46 115 ASN A O 1
ATOM 615 N N . PHE A 1 120 ? -4.859 -17.303 -13.696 1.00 53.15 116 PHE A N 1
ATOM 616 C CA . PHE A 1 120 ? -4.834 -17.275 -15.150 1.00 54.02 116 PHE A CA 1
ATOM 617 C C . PHE A 1 120 ? -3.638 -16.507 -15.707 1.00 56.17 116 PHE A C 1
ATOM 618 O O . PHE A 1 120 ? -3.198 -16.803 -16.821 1.00 59.45 116 PHE A O 1
ATOM 626 N N . ALA A 1 121 ? -3.098 -15.549 -14.959 1.00 52.11 117 ALA A N 1
ATOM 627 C CA . ALA A 1 121 ? -1.697 -15.103 -15.090 1.00 53.01 117 ALA A CA 1
ATOM 628 C C . ALA A 1 121 ? -1.164 -14.889 -16.477 1.00 59.33 117 ALA A C 1
ATOM 629 O O . ALA A 1 121 ? 0.022 -15.126 -16.698 1.00 67.71 117 ALA A O 1
ATOM 631 N N . ARG A 1 136 ? 4.056 -18.137 -16.181 1.00 78.75 132 ARG A N 1
ATOM 632 C CA . ARG A 1 136 ? 3.883 -16.840 -16.831 1.00 77.46 132 ARG A CA 1
ATOM 633 C C . ARG A 1 136 ? 2.962 -16.907 -18.051 1.00 73.19 132 ARG A C 1
ATOM 634 O O . ARG A 1 136 ? 3.412 -16.717 -19.178 1.00 63.26 132 ARG A O 1
ATOM 642 N N . VAL A 1 137 ? 1.670 -17.159 -17.821 1.00 78.89 133 VAL A N 1
ATOM 643 C CA . VAL A 1 137 ? 0.747 -17.412 -18.929 1.00 73.48 133 VAL A CA 1
ATOM 644 C C . VAL A 1 137 ? 0.607 -16.170 -19.802 1.00 65.81 133 VAL A C 1
ATOM 645 O O . VAL A 1 137 ? 0.921 -16.189 -20.996 1.00 63.17 133 VAL A O 1
ATOM 647 N N . THR A 1 138 ? 0.130 -15.076 -19.224 1.00 69.03 134 THR A N 1
ATOM 648 C CA . THR A 1 138 ? 0.069 -13.804 -19.926 1.00 59.47 134 THR A CA 1
ATOM 649 C C . THR A 1 138 ? 1.185 -12.900 -19.424 1.00 74.59 134 THR A C 1
ATOM 650 O O . THR A 1 138 ? 1.805 -13.153 -18.388 1.00 83.28 134 THR A O 1
ATOM 654 N N . ASP A 1 139 ? 1.427 -11.831 -20.176 1.00 80.88 135 ASP A N 1
ATOM 655 C CA . ASP A 1 139 ? 2.591 -10.975 -19.990 1.00 88.12 135 ASP A CA 1
ATOM 656 C C . ASP A 1 139 ? 2.274 -9.591 -19.439 1.00 90.04 135 ASP A C 1
ATOM 657 O O . ASP A 1 139 ? 3.133 -8.983 -18.795 1.00 96.35 135 ASP A O 1
ATOM 662 N N . GLY A 1 140 ? 1.074 -9.078 -19.680 1.00 83.50 136 GLY A N 1
ATOM 663 C CA . GLY A 1 140 ? 0.799 -7.670 -19.473 1.00 80.42 136 GLY A CA 1
ATOM 664 C C . GLY A 1 140 ? -0.097 -7.206 -20.598 1.00 79.44 136 GLY A C 1
ATOM 665 O O . GLY A 1 140 ? -0.609 -6.079 -20.601 1.00 57.75 136 GLY A O 1
ATOM 666 N N . HIS A 1 141 ? -0.301 -8.118 -21.559 1.00 90.78 137 HIS A N 1
ATOM 667 C CA . HIS A 1 141 ? -1.375 -8.012 -22.541 1.00 89.39 137 HIS A CA 1
ATOM 668 C C . HIS A 1 141 ? -2.726 -7.832 -21.879 1.00 87.03 137 HIS A C 1
ATOM 669 O O . HIS A 1 141 ? -3.715 -7.570 -22.576 1.00 98.15 137 HIS A O 1
ATOM 676 N N . SER A 1 142 ? -2.792 -7.998 -20.561 1.00 71.69 138 SER A N 1
ATOM 677 C CA . SER A 1 142 ? -4.039 -7.884 -19.839 1.00 60.08 138 SER A CA 1
ATOM 678 C C . SER A 1 142 ? -4.659 -6.500 -20.043 1.00 56.68 138 SER A C 1
ATOM 679 O O . SER A 1 142 ? -4.002 -5.542 -20.470 1.00 49.83 138 SER A O 1
ATOM 682 N N . LEU A 1 143 ? -5.959 -6.420 -19.761 1.00 54.29 139 LEU A N 1
ATOM 683 C CA . LEU A 1 143 ? -6.700 -5.169 -19.717 1.00 46.90 139 LEU A CA 1
ATOM 684 C C . LEU A 1 143 ? -7.583 -5.175 -18.485 1.00 57.14 139 LEU A C 1
ATOM 685 O O . LEU A 1 143 ? -8.182 -6.198 -18.142 1.00 60.37 139 LEU A O 1
ATOM 690 N N . ILE A 1 144 ? -7.656 -4.030 -17.820 1.00 60.02 140 ILE A N 1
ATOM 691 C CA . ILE A 1 144 ? -8.461 -3.869 -16.622 1.00 47.56 140 ILE A CA 1
ATOM 692 C C . ILE A 1 144 ? -9.549 -2.858 -16.938 1.00 49.44 140 ILE A C 1
ATOM 693 O O . ILE A 1 144 ? -9.259 -1.765 -17.436 1.00 42.56 140 ILE A O 1
ATOM 698 N N . PHE A 1 145 ? -10.798 -3.229 -16.667 1.00 51.56 141 PHE A N 1
ATOM 699 C CA . PHE A 1 145 ? -11.941 -2.340 -16.844 1.00 41.50 141 PHE A CA 1
ATOM 700 C C . PHE A 1 145 ? -12.442 -1.940 -15.461 1.00 41.99 141 PHE A C 1
ATOM 701 O O . PHE A 1 145 ? -12.925 -2.786 -14.701 1.00 40.61 141 PHE A O 1
ATOM 709 N N . SER A 1 146 ? -12.297 -0.662 -15.129 1.00 45.75 142 SER A N 1
ATOM 710 C CA . SER A 1 146 ? -12.942 -0.082 -13.954 1.00 43.08 142 SER A CA 1
ATOM 711 C C . SER A 1 146 ? -14.373 0.234 -14.371 1.00 40.79 142 SER A C 1
ATOM 712 O O . SER A 1 146 ? -14.664 1.286 -14.942 1.00 40.69 142 SER A O 1
ATOM 715 N N . HIS A 1 147 ? -15.279 -0.701 -14.095 1.00 44.85 143 HIS A N 1
ATOM 716 C CA . HIS A 1 147 ? -16.584 -0.756 -14.751 1.00 46.59 143 HIS A CA 1
ATOM 717 C C . HIS A 1 147 ? -17.656 -0.144 -13.854 1.00 49.29 143 HIS A C 1
ATOM 718 O O . HIS A 1 147 ? -17.968 -0.694 -12.794 1.00 51.16 143 HIS A O 1
ATOM 725 N N . HIS A 1 148 ? -18.226 0.990 -14.281 1.00 48.86 144 HIS A N 1
ATOM 726 C CA . HIS A 1 148 ? -19.376 1.573 -13.583 1.00 48.76 144 HIS A CA 1
ATOM 727 C C . HIS A 1 148 ? -20.610 0.746 -13.910 1.00 54.88 144 HIS A C 1
ATOM 728 O O . HIS A 1 148 ? -21.258 0.967 -14.935 1.00 49.61 144 HIS A O 1
ATOM 735 N N . SER A 1 149 ? -20.934 -0.219 -13.049 1.00 62.71 145 SER A N 1
ATOM 736 C CA . SER A 1 149 ? -22.211 -0.917 -13.112 1.00 56.01 145 SER A CA 1
ATOM 737 C C . SER A 1 149 ? -23.311 -0.157 -12.386 1.00 66.20 145 SER A C 1
ATOM 738 O O . SER A 1 149 ? -24.497 -0.454 -12.582 1.00 66.36 145 SER A O 1
ATOM 741 N N . SER A 1 150 ? -22.934 0.819 -11.565 1.00 70.19 146 SER A N 1
ATOM 742 C CA . SER A 1 150 ? -23.849 1.618 -10.769 1.00 64.28 146 SER A CA 1
ATOM 743 C C . SER A 1 150 ? -23.535 3.079 -11.025 1.00 56.95 146 SER A C 1
ATOM 744 O O . SER A 1 150 ? -22.457 3.415 -11.524 1.00 58.69 146 SER A O 1
ATOM 747 N N . LEU A 1 151 ? -24.491 3.943 -10.705 1.00 53.23 147 LEU A N 1
ATOM 748 C CA . LEU A 1 151 ? -24.255 5.367 -10.836 1.00 50.95 147 LEU A CA 1
ATOM 749 C C . LEU A 1 151 ? -23.018 5.733 -10.018 1.00 57.20 147 LEU A C 1
ATOM 750 O O . LEU A 1 151 ? -22.996 5.467 -8.810 1.00 53.93 147 LEU A O 1
ATOM 755 N N . PRO A 1 152 ? -21.971 6.285 -10.640 1.00 56.73 148 PRO A N 1
ATOM 756 C CA . PRO A 1 152 ? -20.692 6.448 -9.926 1.00 58.07 148 PRO A CA 1
ATOM 757 C C . PRO A 1 152 ? -20.850 7.275 -8.660 1.00 63.84 148 PRO A C 1
ATOM 758 O O . PRO A 1 152 ? -21.361 8.396 -8.679 1.00 76.55 148 PRO A O 1
ATOM 762 N N . GLU A 1 153 ? -20.431 6.691 -7.543 1.00 59.59 149 GLU A N 1
ATOM 763 C CA . GLU A 1 153 ? -20.356 7.398 -6.276 1.00 65.63 149 GLU A CA 1
ATOM 764 C C . GLU A 1 153 ? -18.910 7.568 -5.833 1.00 75.88 149 GLU A C 1
ATOM 765 O O . GLU A 1 153 ? -18.439 8.695 -5.663 1.00 73.19 149 GLU A O 1
ATOM 767 N N . PHE A 1 154 ? -18.177 6.463 -5.691 1.00 78.13 150 PHE A N 1
ATOM 768 C CA . PHE A 1 154 ? -16.811 6.503 -5.184 1.00 72.23 150 PHE A CA 1
ATOM 769 C C . PHE A 1 154 ? -15.761 6.607 -6.282 1.00 75.57 150 PHE A C 1
ATOM 770 O O . PHE A 1 154 ? -14.785 7.348 -6.123 1.00 87.03 150 PHE A O 1
ATOM 778 N N . ALA A 1 155 ? -15.910 5.844 -7.368 1.00 67.90 151 ALA A N 1
ATOM 779 C CA . ALA A 1 155 ? -14.866 5.800 -8.388 1.00 68.56 151 ALA A CA 1
ATOM 780 C C . ALA A 1 155 ? -14.463 7.198 -8.828 1.00 76.48 151 ALA A C 1
ATOM 781 O O . ALA A 1 155 ? -13.274 7.478 -9.005 1.00 80.29 151 ALA A O 1
ATOM 783 N N . VAL A 1 156 ? -15.434 8.110 -8.913 1.00 71.32 152 VAL A N 1
ATOM 784 C CA . VAL A 1 156 ? -15.282 9.435 -9.510 1.00 59.48 152 VAL A CA 1
ATOM 785 C C . VAL A 1 156 ? -14.017 10.135 -9.034 1.00 56.04 152 VAL A C 1
ATOM 786 O O . VAL A 1 156 ? -13.572 9.945 -7.899 1.00 55.58 152 VAL A O 1
ATOM 790 N N . GLY A 1 157 ? -13.414 10.932 -9.907 1.00 53.32 153 GLY A N 1
ATOM 791 C CA . GLY A 1 157 ? -12.347 11.799 -9.468 1.00 48.88 153 GLY A CA 1
ATOM 792 C C . GLY A 1 157 ? -10.954 11.274 -9.720 1.00 54.74 153 GLY A C 1
ATOM 793 O O . GLY A 1 157 ? -10.696 10.628 -10.744 1.00 57.62 153 GLY A O 1
ATOM 794 N N . ASP A 1 158 ? -10.051 11.540 -8.770 1.00 57.84 154 ASP A N 1
ATOM 795 C CA . ASP A 1 158 ? -8.626 11.390 -9.034 1.00 62.65 154 ASP A CA 1
ATOM 796 C C . ASP A 1 158 ? -8.247 9.949 -9.297 1.00 69.02 154 ASP A C 1
ATOM 797 O O . ASP A 1 158 ? -7.169 9.689 -9.848 1.00 76.26 154 ASP A O 1
ATOM 802 N N . ASN A 1 159 ? -9.100 9.001 -8.936 1.00 60.87 155 ASN A N 1
ATOM 803 C CA . ASN A 1 159 ? -9.000 7.709 -9.591 1.00 77.10 155 ASN A CA 1
ATOM 804 C C . ASN A 1 159 ? -10.405 7.158 -9.856 1.00 85.62 155 ASN A C 1
ATOM 805 O O . ASN A 1 159 ? -10.924 6.320 -9.108 1.00 80.63 155 ASN A O 1
ATOM 810 N N . ALA A 1 160 ? -10.990 7.609 -10.980 1.00 77.63 156 ALA A N 1
ATOM 811 C CA . ALA A 1 160 ? -12.102 6.906 -11.599 1.00 53.83 156 ALA A CA 1
ATOM 812 C C . ALA A 1 160 ? -11.635 5.576 -12.135 1.00 51.55 156 ALA A C 1
ATOM 813 O O . ALA A 1 160 ? -12.461 4.716 -12.468 1.00 52.89 156 ALA A O 1
ATOM 815 N N . ILE A 1 161 ? -10.321 5.417 -12.245 1.00 49.42 157 ILE A N 1
ATOM 816 C CA . ILE A 1 161 ? -9.669 4.116 -12.204 1.00 53.80 157 ILE A CA 1
ATOM 817 C C . ILE A 1 161 ? -8.838 4.075 -10.929 1.00 64.26 157 ILE A C 1
ATOM 818 O O . ILE A 1 161 ? -7.759 4.686 -10.871 1.00 68.95 157 ILE A O 1
ATOM 823 N N . PRO A 1 162 ? -9.291 3.367 -9.901 1.00 59.82 158 PRO A N 1
ATOM 824 C CA . PRO A 1 162 ? -8.614 3.401 -8.602 1.00 59.36 158 PRO A CA 1
ATOM 825 C C . PRO A 1 162 ? -7.206 2.840 -8.689 1.00 65.57 158 PRO A C 1
ATOM 826 O O . PRO A 1 162 ? -6.788 2.329 -9.742 1.00 63.95 158 PRO A O 1
ATOM 830 N N . PRO A 1 163 ? -6.428 2.948 -7.612 1.00 68.95 159 PRO A N 1
ATOM 831 C CA . PRO A 1 163 ? -5.099 2.323 -7.600 1.00 75.12 159 PRO A CA 1
ATOM 832 C C . PRO A 1 163 ? -5.204 0.806 -7.540 1.00 79.16 159 PRO A C 1
ATOM 833 O O . PRO A 1 163 ? -5.940 0.249 -6.722 1.00 79.02 159 PRO A O 1
ATOM 837 N N . MET A 1 164 ? -4.465 0.147 -8.414 1.00 82.37 160 MET A N 1
ATOM 838 C CA . MET A 1 164 ? -4.406 -1.302 -8.487 1.00 82.54 160 MET A CA 1
ATOM 839 C C . MET A 1 164 ? -3.189 -1.815 -7.735 1.00 78.41 160 MET A C 1
ATOM 840 O O . MET A 1 164 ? -2.306 -1.043 -7.347 1.00 83.35 160 MET A O 1
ATOM 845 N N . PRO A 1 165 ? -3.120 -3.129 -7.477 1.00 73.67 161 PRO A N 1
ATOM 846 C CA . PRO A 1 165 ? -1.863 -3.721 -6.997 1.00 72.63 161 PRO A CA 1
ATOM 847 C C . PRO A 1 165 ? -0.674 -3.417 -7.899 1.00 78.78 161 PRO A C 1
ATOM 848 O O . PRO A 1 165 ? -0.840 -3.020 -9.060 1.00 80.72 161 PRO A O 1
ATOM 852 N N . LYS A 1 166 ? 0.537 -3.611 -7.366 1.00 78.48 162 LYS A N 1
ATOM 853 C CA . LYS A 1 166 ? 1.747 -3.260 -8.105 1.00 80.63 162 LYS A CA 1
ATOM 854 C C . LYS A 1 166 ? 1.919 -4.129 -9.345 1.00 79.76 162 LYS A C 1
ATOM 855 O O . LYS A 1 166 ? 2.301 -3.631 -10.412 1.00 84.58 162 LYS A O 1
ATOM 857 N N . GLN A 1 167 ? 1.654 -5.430 -9.222 1.00 78.32 163 GLN A N 1
ATOM 858 C CA . GLN A 1 167 ? 1.756 -6.325 -10.372 1.00 71.35 163 GLN A CA 1
ATOM 859 C C . GLN A 1 167 ? 0.714 -5.987 -11.432 1.00 64.48 163 GLN A C 1
ATOM 860 O O . GLN A 1 167 ? 0.996 -6.061 -12.634 1.00 61.23 163 GLN A O 1
ATOM 866 N N . LEU A 1 168 ? -0.492 -5.607 -11.001 1.00 64.17 164 LEU A N 1
ATOM 867 C CA . LEU A 1 168 ? -1.550 -5.246 -11.939 1.00 62.03 164 LEU A CA 1
ATOM 868 C C . LEU A 1 168 ? -1.315 -3.869 -12.547 1.00 67.33 164 LEU A C 1
ATOM 869 O O . LEU A 1 168 ? -1.498 -3.680 -13.753 1.00 69.88 164 LEU A O 1
ATOM 874 N N . GLN A 1 169 ? -0.940 -2.888 -11.733 1.00 66.93 165 GLN A N 1
ATOM 875 C CA . GLN A 1 169 ? -0.574 -1.600 -12.294 1.00 56.34 165 GLN A CA 1
ATOM 876 C C . GLN A 1 169 ? 0.627 -1.776 -13.210 1.00 59.97 165 GLN A C 1
ATOM 877 O O . GLN A 1 169 ? 1.475 -2.644 -12.999 1.00 74.84 165 GLN A O 1
ATOM 883 N N . GLY A 1 170 ? 0.695 -0.950 -14.243 1.00 58.09 166 GLY A N 1
ATOM 884 C CA . GLY A 1 170 ? 1.537 -1.278 -15.369 1.00 61.70 166 GLY A CA 1
ATOM 885 C C . GLY A 1 170 ? 0.857 -2.153 -16.395 1.00 61.63 166 GLY A C 1
ATOM 886 O O . GLY A 1 170 ? 1.474 -2.483 -17.416 1.00 54.80 166 GLY A O 1
ATOM 887 N N . ILE A 1 171 ? -0.382 -2.567 -16.134 1.00 63.99 167 ILE A N 1
ATOM 888 C CA . ILE A 1 171 ? -1.298 -3.079 -17.147 1.00 58.88 167 ILE A CA 1
ATOM 889 C C . ILE A 1 171 ? -2.296 -1.971 -17.458 1.00 51.46 167 ILE A C 1
ATOM 890 O O . ILE A 1 171 ? -2.893 -1.390 -16.541 1.00 50.47 167 ILE A O 1
ATOM 895 N N . ARG A 1 172 ? -2.474 -1.670 -18.742 1.00 42.73 168 ARG A N 1
ATOM 896 C CA . ARG A 1 172 ? -3.321 -0.554 -19.147 1.00 41.87 168 ARG A CA 1
ATOM 897 C C . ARG A 1 172 ? -4.718 -0.662 -18.547 1.00 46.48 168 ARG A C 1
ATOM 898 O O . ARG A 1 172 ? -5.364 -1.708 -18.628 1.00 49.59 168 ARG A O 1
ATOM 906 N N . ALA A 1 173 ? -5.186 0.435 -17.959 1.00 49.81 169 ALA A N 1
ATOM 907 C CA . ALA A 1 173 ? -6.465 0.474 -17.267 1.00 54.71 169 ALA A CA 1
ATOM 908 C C . ALA A 1 173 ? -7.376 1.520 -17.904 1.00 53.61 169 ALA A C 1
ATOM 909 O O . ALA A 1 173 ? -6.900 2.492 -18.497 1.00 56.97 169 ALA A O 1
ATOM 911 N N . LEU A 1 174 ? -8.693 1.320 -17.760 1.00 53.67 170 LEU A N 1
ATOM 912 C CA . LEU A 1 174 ? -9.703 2.167 -18.386 1.00 44.50 170 LEU A CA 1
ATOM 913 C C . LEU A 1 174 ? -10.874 2.416 -17.443 1.00 42.25 170 LEU A C 1
ATOM 914 O O . LEU A 1 174 ? -11.228 1.562 -16.629 1.00 55.55 170 LEU A O 1
ATOM 919 N N . GLU A 1 175 ? -11.476 3.603 -17.563 1.00 44.43 171 GLU A N 1
ATOM 920 C CA . GLU A 1 175 ? -12.771 3.871 -16.944 1.00 45.61 171 GLU A CA 1
ATOM 921 C C . GLU A 1 175 ? -13.862 3.375 -17.879 1.00 56.68 171 GLU A C 1
ATOM 922 O O . GLU A 1 175 ? -13.945 3.807 -19.033 1.00 57.86 171 GLU A O 1
ATOM 928 N N . THR A 1 176 ? -14.712 2.488 -17.377 1.00 62.78 172 THR A N 1
ATOM 929 C CA . THR A 1 176 ? -15.587 1.719 -18.241 1.00 54.08 172 THR A CA 1
ATOM 930 C C . THR A 1 176 ? -17.000 1.684 -17.672 1.00 49.73 172 THR A C 1
ATOM 931 O O . THR A 1 176 ? -17.190 1.631 -16.454 1.00 50.04 172 THR A O 1
ATOM 935 N N . SER A 1 177 ? -17.983 1.792 -18.567 1.00 47.27 173 SER A N 1
ATOM 936 C CA . SER A 1 177 ? -19.397 1.611 -18.268 1.00 42.80 173 SER A CA 1
ATOM 937 C C . SER A 1 177 ? -20.171 1.728 -19.568 1.00 46.71 173 SER A C 1
ATOM 938 O O . SER A 1 177 ? -19.724 2.405 -20.496 1.00 59.78 173 SER A O 1
ATOM 941 N N . LEU A 1 178 ? -21.330 1.087 -19.655 1.00 53.17 174 LEU A N 1
ATOM 942 C CA . LEU A 1 178 ? -22.101 1.184 -20.887 1.00 54.85 174 LEU A CA 1
ATOM 943 C C . LEU A 1 178 ? -22.986 2.424 -20.908 1.00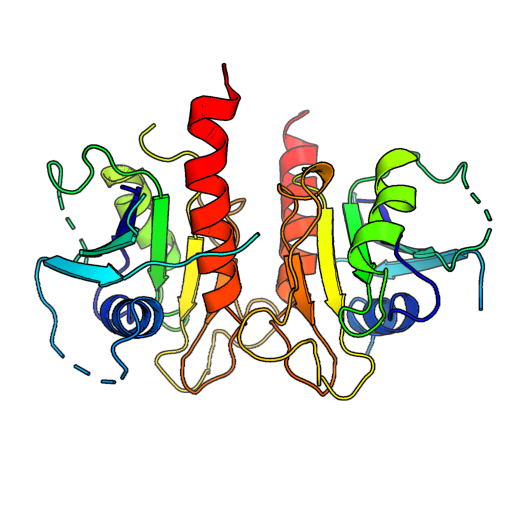 58.16 174 LEU A C 1
ATOM 944 O O . LEU A 1 178 ? -23.171 3.037 -21.966 1.00 68.88 174 LEU A O 1
ATOM 949 N N . ASP A 1 179 ? -23.532 2.810 -19.760 1.00 52.52 175 ASP A N 1
ATOM 950 C CA . ASP A 1 179 ? -24.337 4.019 -19.648 1.00 56.38 175 ASP A CA 1
ATOM 951 C C . ASP A 1 179 ? -23.621 5.160 -18.942 1.00 55.58 175 ASP A C 1
ATOM 952 O O . ASP A 1 179 ? -23.766 6.312 -19.349 1.00 54.59 175 ASP A O 1
ATOM 957 N N . TYR A 1 180 ? -22.851 4.873 -17.892 1.00 56.54 176 TYR A N 1
ATOM 958 C CA . TYR A 1 180 ? -22.180 5.908 -17.117 1.00 59.62 176 TYR A CA 1
ATOM 959 C C . TYR A 1 180 ? -20.892 6.345 -17.817 1.00 58.05 176 TYR A C 1
ATOM 960 O O . TYR A 1 180 ? -20.553 5.870 -18.906 1.00 52.50 176 TYR A O 1
ATOM 969 N N . GLN A 1 181 ? -20.177 7.282 -17.185 1.00 57.64 177 GLN A N 1
ATOM 970 C CA . GLN A 1 181 ? -18.922 7.779 -17.737 1.00 52.38 177 GLN A CA 1
ATOM 971 C C . GLN A 1 181 ? -17.999 6.616 -18.058 1.00 51.61 177 GLN A C 1
ATOM 972 O O . GLN A 1 181 ? -17.886 5.661 -17.288 1.00 55.36 177 GLN A O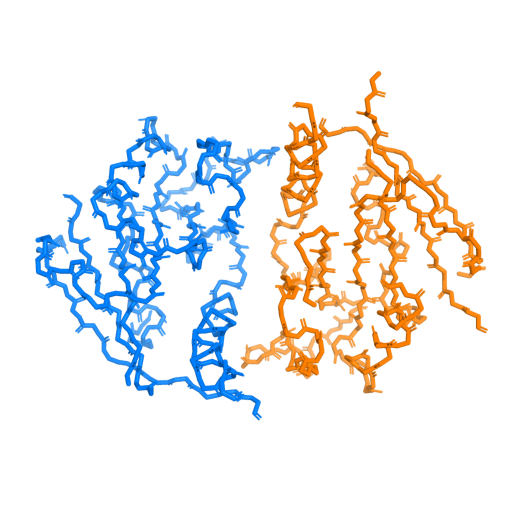 1
ATOM 978 N N . SER A 1 182 ? -17.347 6.688 -19.211 1.00 51.13 178 SER A N 1
ATOM 979 C CA . SER A 1 182 ? -16.587 5.547 -19.687 1.00 45.96 178 SER A CA 1
ATOM 980 C C . SER A 1 182 ? -15.477 6.023 -20.607 1.00 50.45 178 SER A C 1
ATOM 981 O O . SER A 1 182 ? -15.366 7.210 -20.922 1.00 62.41 178 SER A O 1
ATOM 984 N N . ASP A 1 183 ? -14.628 5.079 -20.999 1.00 44.60 179 ASP A N 1
ATOM 985 C CA . ASP A 1 183 ? -13.635 5.266 -22.043 1.00 46.86 179 ASP A CA 1
ATOM 986 C C . ASP A 1 183 ? -14.021 4.419 -23.253 1.00 52.99 179 ASP A C 1
ATOM 987 O O . ASP A 1 183 ? -14.751 3.430 -23.132 1.00 54.89 179 ASP A O 1
ATOM 992 N N . ASN A 1 184 ? -13.549 4.823 -24.436 1.00 53.34 180 ASN A N 1
ATOM 993 C CA . ASN A 1 184 ? -13.870 4.093 -25.666 1.00 51.49 180 ASN A CA 1
ATOM 994 C C . ASN A 1 184 ? -13.075 2.791 -25.644 1.00 54.43 180 ASN A C 1
ATOM 995 O O . ASN A 1 184 ? -11.991 2.671 -26.221 1.00 61.70 180 ASN A O 1
ATOM 1000 N N . PHE A 1 185 ? -13.638 1.787 -24.967 1.00 48.99 181 PHE A N 1
ATOM 1001 C CA . PHE A 1 185 ? -12.908 0.549 -24.744 1.00 43.04 181 PHE A CA 1
ATOM 1002 C C . PHE A 1 185 ? -13.121 -0.493 -25.835 1.00 40.23 181 PHE A C 1
ATOM 1003 O O . PHE A 1 185 ? -12.430 -1.516 -25.819 1.00 40.38 181 PHE A O 1
ATOM 1011 N N . LYS A 1 186 ? -14.025 -0.268 -26.794 1.00 40.79 182 LYS A N 1
ATOM 1012 C CA . LYS A 1 186 ? -13.985 -1.098 -27.995 1.00 44.32 182 LYS A CA 1
ATOM 1013 C C . LYS A 1 186 ? -12.678 -0.888 -28.739 1.00 43.79 182 LYS A C 1
ATOM 1014 O O . LYS A 1 186 ? -12.185 -1.806 -29.404 1.00 52.78 182 LYS A O 1
ATOM 1020 N N . GLU A 1 187 ? -12.102 0.313 -28.621 1.00 41.10 183 GLU A N 1
ATOM 1021 C CA . GLU A 1 187 ? -10.842 0.621 -29.285 1.00 43.74 183 GLU A CA 1
ATOM 1022 C C . GLU A 1 187 ? -9.676 -0.112 -28.635 1.00 49.62 183 GLU A C 1
ATOM 1023 O O . GLU A 1 187 ? -8.781 -0.607 -29.330 1.00 58.93 183 GLU A O 1
ATOM 1029 N N . ALA A 1 188 ? -9.665 -0.185 -27.303 1.00 43.44 184 ALA A N 1
ATOM 1030 C CA . ALA A 1 188 ? -8.634 -0.955 -26.616 1.00 45.70 184 ALA A CA 1
ATOM 1031 C C . ALA A 1 188 ? -8.713 -2.429 -26.984 1.00 54.70 184 ALA A C 1
ATOM 1032 O O . ALA A 1 188 ? -7.684 -3.106 -27.090 1.00 58.69 184 ALA A O 1
ATOM 1034 N N . PHE A 1 189 ? -9.929 -2.942 -27.179 1.00 60.72 185 PHE A N 1
ATOM 1035 C CA . PHE A 1 189 ? -10.111 -4.321 -27.616 1.00 56.93 185 PHE A CA 1
ATOM 1036 C C . PHE A 1 189 ? -9.527 -4.524 -29.005 1.00 62.43 185 PHE A C 1
ATOM 1037 O O . PHE A 1 189 ? -8.654 -5.377 -29.207 1.00 66.55 185 PHE A O 1
ATOM 1045 N N . ASP A 1 190 ? -10.018 -3.753 -29.983 1.00 61.55 186 ASP A N 1
ATOM 1046 C CA . ASP A 1 190 ? -9.452 -3.788 -31.327 1.00 52.11 186 ASP A CA 1
ATOM 1047 C C . ASP A 1 190 ? -7.935 -3.671 -31.271 1.00 53.81 186 ASP A C 1
ATOM 1048 O O . ASP A 1 190 ? -7.213 -4.479 -31.863 1.00 65.07 186 ASP A O 1
ATOM 1053 N N . ALA A 1 191 ? -7.434 -2.684 -30.526 1.00 49.48 187 ALA A N 1
ATOM 1054 C CA . ALA A 1 191 ? -5.991 -2.523 -30.381 1.00 50.49 187 ALA A CA 1
ATOM 1055 C C . ALA A 1 191 ? -5.357 -3.707 -29.664 1.00 55.36 187 ALA A C 1
ATOM 1056 O O . ALA A 1 191 ? -4.183 -4.017 -29.904 1.00 64.51 187 ALA A O 1
ATOM 1058 N N . LEU A 1 192 ? -6.100 -4.367 -28.772 1.00 52.74 188 LEU A N 1
ATOM 1059 C CA . LEU A 1 192 ? -5.547 -5.519 -28.068 1.00 58.25 188 LEU A CA 1
ATOM 1060 C C . LEU A 1 192 ? -5.434 -6.724 -28.992 1.00 60.14 188 LEU A C 1
ATOM 1061 O O . LEU A 1 192 ? -4.403 -7.409 -29.012 1.00 58.69 188 LEU A O 1
ATOM 1066 N N . VAL A 1 193 ? -6.495 -7.003 -29.755 1.00 67.36 189 VAL A N 1
ATOM 1067 C CA . VAL A 1 193 ? -6.474 -8.121 -30.697 1.00 73.38 189 VAL A CA 1
ATOM 1068 C C . VAL A 1 193 ? -5.331 -7.961 -31.692 1.00 79.46 189 VAL A C 1
ATOM 1069 O O . VAL A 1 193 ? -4.617 -8.921 -32.006 1.00 87.26 189 VAL A O 1
ATOM 1073 N N . GLU A 1 194 ? -5.140 -6.744 -32.201 1.00 74.62 190 GLU A N 1
ATOM 1074 C CA . GLU A 1 194 ? -4.079 -6.507 -33.173 1.00 72.99 190 GLU A CA 1
ATOM 1075 C C . GLU A 1 194 ? -2.710 -6.774 -32.564 1.00 67.39 190 GLU A C 1
ATOM 1076 O O . GLU A 1 194 ? -1.828 -7.349 -33.214 1.00 72.15 190 GLU A O 1
ATOM 1082 N N . GLN A 1 195 ? -2.522 -6.383 -31.307 1.00 63.18 191 GLN A N 1
ATOM 1083 C CA . GLN A 1 195 ? -1.239 -6.578 -30.652 1.00 65.42 191 GLN A CA 1
ATOM 1084 C C . GLN A 1 195 ? -0.943 -8.043 -30.383 1.00 72.58 191 GLN A C 1
ATOM 1085 O O . GLN A 1 195 ? 0.227 -8.408 -30.233 1.00 77.75 191 GLN A O 1
ATOM 1091 N N . ILE A 1 196 ? -1.970 -8.887 -30.334 1.00 71.27 192 ILE A N 1
ATOM 1092 C CA . ILE A 1 196 ? -1.759 -10.303 -30.057 1.00 60.20 192 ILE A CA 1
ATOM 1093 C C . ILE A 1 196 ? -1.231 -11.021 -31.286 1.00 56.48 192 ILE A C 1
ATOM 1094 O O . ILE A 1 196 ? -0.219 -11.728 -31.225 1.00 59.90 192 ILE A O 1
ATOM 1099 N N . ILE A 1 197 ? -1.918 -10.860 -32.415 1.00 58.80 193 ILE A N 1
ATOM 1100 C CA . ILE A 1 197 ? -1.564 -11.613 -33.612 1.00 63.76 193 ILE A CA 1
ATOM 1101 C C . ILE A 1 197 ? -0.186 -11.212 -34.108 1.00 81.07 193 ILE A C 1
ATOM 1102 O O . ILE A 1 197 ? 0.615 -12.062 -34.513 1.00 89.11 193 ILE A O 1
ATOM 1107 N N . ALA A 1 198 ? 0.116 -9.912 -34.070 1.00 94.11 194 ALA A N 1
ATOM 1108 C CA . ALA A 1 198 ? 1.321 -9.405 -34.716 1.00 102.71 194 ALA A CA 1
ATOM 1109 C C . ALA A 1 198 ? 2.579 -10.012 -34.109 1.00 110.13 194 ALA A C 1
ATOM 1110 O O . ALA A 1 198 ? 3.540 -10.311 -34.828 1.00 116.70 194 ALA A O 1
ATOM 1112 N N . SER A 1 199 ? 2.577 -10.224 -32.790 1.00 110.33 195 SER A N 1
ATOM 1113 C CA . SER A 1 199 ? 3.783 -10.660 -32.092 1.00 109.61 195 SER A CA 1
ATOM 1114 C C . SER A 1 199 ? 4.314 -11.984 -32.629 1.00 110.27 195 SER A C 1
ATOM 1115 O O . SER A 1 199 ? 5.532 -12.170 -32.744 1.00 115.47 195 SER A O 1
ATOM 1118 N N . ARG A 1 200 ? 3.420 -12.910 -32.972 1.00 105.55 196 ARG A N 1
ATOM 1119 C CA . ARG A 1 200 ? 3.805 -14.301 -33.182 1.00 101.26 196 ARG A CA 1
ATOM 1120 C C . ARG A 1 200 ? 4.823 -14.479 -34.303 1.00 101.27 196 ARG A C 1
ATOM 1121 O O . ARG A 1 200 ? 5.983 -14.818 -34.040 1.00 102.23 196 ARG A O 1
ATOM 1129 N N . LEU A 1 201 ? 4.424 -14.224 -35.548 1.00 96.36 197 LEU A N 1
ATOM 1130 C CA . LEU A 1 201 ? 5.339 -14.424 -36.665 1.00 89.39 197 LEU A CA 1
ATOM 1131 C C . LEU A 1 201 ? 6.273 -13.245 -36.861 1.00 85.62 197 LEU A C 1
ATOM 1132 O O . LEU A 1 201 ? 7.140 -13.296 -37.743 1.00 87.77 197 LEU A O 1
ATOM 1137 N N . ALA A 1 202 ? 6.111 -12.191 -36.057 1.00 81.32 198 ALA A N 1
ATOM 1138 C CA . ALA A 1 202 ? 7.101 -11.126 -36.028 1.00 85.44 198 ALA A CA 1
ATOM 1139 C C . ALA A 1 202 ? 8.446 -11.640 -35.537 1.00 102.63 198 ALA A C 1
ATOM 1140 O O . ALA A 1 202 ? 9.494 -11.173 -35.999 1.00 107.04 198 ALA A O 1
ATOM 1142 N N . ALA A 1 203 ? 8.434 -12.607 -34.612 1.00 108.56 199 ALA A N 1
ATOM 1143 C CA . ALA A 1 203 ? 9.681 -13.130 -34.058 1.00 114.70 199 ALA A CA 1
ATOM 1144 C C . ALA A 1 203 ? 10.576 -13.738 -35.134 1.00 125.95 199 ALA A C 1
ATOM 1145 O O . ALA A 1 203 ? 11.807 -13.685 -35.018 1.00 133.55 199 ALA A O 1
ATOM 1147 N N . GLU A 1 204 ? 9.986 -14.312 -36.181 1.00 119.51 200 GLU A N 1
ATOM 1148 C CA . GLU A 1 204 ? 10.764 -14.863 -37.286 1.00 102.59 200 GLU A CA 1
ATOM 1149 C C . GLU A 1 204 ? 11.106 -13.761 -38.282 1.00 92.81 200 GLU A C 1
ATOM 1150 O O . GLU A 1 204 ? 10.999 -12.574 -37.967 1.00 78.26 200 GLU A O 1
ATOM 1152 N N . VAL B 1 10 ? 9.579 13.167 -13.235 1.00 87.79 6 VAL B N 1
ATOM 1153 C CA . VAL B 1 10 ? 9.540 12.702 -14.615 1.00 79.90 6 VAL B CA 1
ATOM 1154 C C . VAL B 1 10 ? 9.327 13.879 -15.557 1.00 75.19 6 VAL B C 1
ATOM 1155 O O . VAL B 1 10 ? 8.425 14.681 -15.357 1.00 74.86 6 VAL B O 1
ATOM 1157 N N . LYS B 1 11 ? 10.162 13.987 -16.585 1.00 73.11 7 LYS B N 1
ATOM 1158 C CA . LYS B 1 11 ? 10.030 15.043 -17.581 1.00 66.06 7 LYS B CA 1
ATOM 1159 C C . LYS B 1 11 ? 9.077 14.555 -18.664 1.00 58.22 7 LYS B C 1
ATOM 1160 O O . LYS B 1 11 ? 9.309 13.505 -19.270 1.00 56.45 7 LYS B O 1
ATOM 1166 N N . ILE B 1 12 ? 7.991 15.294 -18.883 1.00 54.98 8 ILE B N 1
ATOM 1167 C CA . ILE B 1 12 ? 6.923 14.864 -19.776 1.00 53.46 8 ILE B CA 1
ATOM 1168 C C . ILE B 1 12 ? 6.725 15.901 -20.875 1.00 54.23 8 ILE B C 1
ATOM 1169 O O . ILE B 1 12 ? 6.739 17.111 -20.618 1.00 65.11 8 ILE B O 1
ATOM 1174 N N . LEU B 1 13 ? 6.543 15.411 -22.101 1.00 55.69 9 LEU B N 1
ATOM 1175 C CA . LEU B 1 13 ? 6.537 16.198 -23.324 1.00 52.99 9 LEU B CA 1
ATOM 1176 C C . LEU B 1 13 ? 5.187 16.073 -24.020 1.00 52.99 9 LEU B C 1
ATOM 1177 O O . LEU B 1 13 ? 4.471 15.089 -23.841 1.00 57.53 9 LEU B O 1
ATOM 1182 N N . VAL B 1 14 ? 4.848 17.076 -24.830 1.00 57.80 10 VAL B N 1
ATOM 1183 C CA . VAL B 1 14 ? 3.651 17.058 -25.673 1.00 54.14 10 VAL B CA 1
ATOM 1184 C C . VAL B 1 14 ? 4.092 17.302 -27.114 1.00 55.07 10 VAL B C 1
ATOM 1185 O O . VAL B 1 14 ? 4.616 18.375 -27.434 1.00 48.25 10 VAL B O 1
ATOM 1189 N N . LEU B 1 15 ? 3.887 16.311 -27.980 1.00 51.32 11 LEU B N 1
ATOM 1190 C CA . LEU B 1 15 ? 4.348 16.377 -29.360 1.00 51.70 11 LEU B CA 1
ATOM 1191 C C . LEU B 1 15 ? 3.179 16.176 -30.313 1.00 47.60 11 LEU B C 1
ATOM 1192 O O . LEU B 1 15 ? 2.078 15.781 -29.920 1.00 48.47 11 LEU B O 1
ATOM 1197 N N . GLY B 1 16 ? 3.430 16.459 -31.586 1.00 47.03 12 GLY B N 1
ATOM 1198 C CA . GLY B 1 16 ? 2.428 16.269 -32.602 1.00 53.57 12 GLY B CA 1
ATOM 1199 C C . GLY B 1 16 ? 2.259 17.466 -33.513 1.00 56.13 12 GLY B C 1
ATOM 1200 O O . GLY B 1 16 ? 2.832 18.541 -33.290 1.00 47.56 12 GLY B O 1
ATOM 1201 N N . PRO B 1 17 ? 1.431 17.298 -34.547 1.00 52.61 13 PRO B N 1
ATOM 1202 C CA . PRO B 1 17 ? 1.301 18.324 -35.590 1.00 52.56 13 PRO B CA 1
ATOM 1203 C C . PRO B 1 17 ? 0.842 19.670 -35.044 1.00 47.92 13 PRO B C 1
ATOM 1204 O O . PRO B 1 17 ? 0.426 19.821 -33.892 1.00 47.06 13 PRO B O 1
ATOM 1208 N N . SER B 1 18 ? 0.939 20.674 -35.909 1.00 48.52 14 SER B N 1
ATOM 1209 C CA . SER B 1 18 ? 0.528 22.020 -35.546 1.00 51.54 14 SER B CA 1
ATOM 1210 C C . SER B 1 18 ? -0.984 22.072 -35.389 1.00 57.30 14 SER B C 1
ATOM 1211 O O . SER B 1 18 ? -1.722 21.546 -36.228 1.00 48.31 14 SER B O 1
ATOM 1214 N N . LYS B 1 19 ? -1.439 22.690 -34.297 1.00 66.63 15 LYS B N 1
ATOM 1215 C CA . LYS B 1 19 ? -2.850 22.948 -34.021 1.00 62.53 15 LYS B CA 1
ATOM 1216 C C . LYS B 1 19 ? -3.639 21.674 -33.772 1.00 53.17 15 LYS B C 1
ATOM 1217 O O . LYS B 1 19 ? -4.874 21.690 -33.800 1.00 57.23 15 LYS B O 1
ATOM 1219 N N . SER B 1 20 ? -2.952 20.562 -33.517 1.00 50.77 16 SER B N 1
ATOM 1220 C CA . SER B 1 20 ? -3.651 19.309 -33.272 1.00 50.96 16 SER B CA 1
ATOM 1221 C C . SER B 1 20 ? -4.319 19.282 -31.906 1.00 57.14 16 SER B C 1
ATOM 1222 O O . SER B 1 20 ? -5.281 18.528 -31.721 1.00 48.90 16 SER B O 1
ATOM 1225 N N . GLY B 1 21 ? -3.841 20.092 -30.955 1.00 56.74 17 GLY B N 1
ATOM 1226 C CA . GLY B 1 21 ? -4.441 20.183 -29.635 1.00 46.47 17 GLY B CA 1
ATOM 1227 C C . GLY B 1 21 ? -3.458 20.152 -28.483 1.00 45.12 17 GLY B C 1
ATOM 1228 O O . GLY B 1 21 ? -3.870 20.089 -27.323 1.00 48.48 17 GLY B O 1
ATOM 1229 N N . LYS B 1 22 ? -2.161 20.243 -28.787 1.00 56.71 18 LYS B N 1
ATOM 1230 C CA . LYS B 1 22 ? -1.120 20.024 -27.780 1.00 51.41 18 LYS B CA 1
ATOM 1231 C C . LYS B 1 22 ? -1.214 21.018 -26.620 1.00 54.49 18 LYS B C 1
ATOM 1232 O O . LYS B 1 22 ? -1.103 20.631 -25.449 1.00 50.97 18 LYS B O 1
ATOM 1238 N N . SER B 1 23 ? -1.394 22.311 -26.921 1.00 55.58 19 SER B N 1
ATOM 1239 C CA . SER B 1 23 ? -1.383 23.316 -25.855 1.00 53.74 19 SER B CA 1
ATOM 1240 C C . SER B 1 23 ? -2.656 23.267 -25.009 1.00 56.01 19 SER B C 1
ATOM 1241 O O . SER B 1 23 ? -2.633 23.640 -23.831 1.00 53.67 19 SER B O 1
ATOM 1244 N N . THR B 1 24 ? -3.762 22.789 -25.584 1.00 63.51 20 THR B N 1
ATOM 1245 C CA . THR B 1 24 ? -5.045 22.743 -24.883 1.00 61.79 20 THR B CA 1
ATOM 1246 C C . THR B 1 24 ? -5.098 21.584 -23.891 1.00 52.05 20 THR B C 1
ATOM 1247 O O . THR B 1 24 ? -5.617 21.729 -22.778 1.00 47.79 20 THR B O 1
ATOM 1251 N N . VAL B 1 25 ? -4.597 20.410 -24.294 1.00 48.08 21 VAL B N 1
ATOM 1252 C CA . VAL B 1 25 ? -4.530 19.260 -23.395 1.00 45.08 21 VAL B CA 1
ATOM 1253 C C . VAL B 1 25 ? -3.717 19.614 -22.157 1.00 52.80 21 VAL B C 1
ATOM 1254 O O . VAL B 1 25 ? -4.112 19.316 -21.021 1.00 51.96 21 VAL B O 1
ATOM 1258 N N . THR B 1 26 ? -2.583 20.289 -22.363 1.00 55.57 22 THR B N 1
ATOM 1259 C CA . THR B 1 26 ? -1.701 20.650 -21.261 1.00 56.10 22 THR B CA 1
ATOM 1260 C C . THR B 1 26 ? -2.409 21.550 -20.254 1.00 63.87 22 THR B C 1
ATOM 1261 O O . THR B 1 26 ? -2.201 21.423 -19.041 1.00 62.34 22 THR B O 1
ATOM 1265 N N . ASN B 1 27 ? -3.255 22.462 -20.741 1.00 69.93 23 ASN B N 1
ATOM 1266 C CA . ASN B 1 27 ? -4.088 23.282 -19.871 1.00 63.50 23 ASN B CA 1
ATOM 1267 C C . ASN B 1 27 ? -5.142 22.469 -19.140 1.00 65.20 23 ASN B C 1
ATOM 1268 O O . ASN B 1 27 ? -5.766 22.996 -18.213 1.00 72.34 23 ASN B O 1
ATOM 1273 N N . PHE B 1 28 ? -5.380 21.222 -19.547 1.00 61.46 24 PHE B N 1
ATOM 1274 C CA . PHE B 1 28 ? -6.213 20.347 -18.737 1.00 56.89 24 PHE B CA 1
ATOM 1275 C C . PHE B 1 28 ? -5.383 19.592 -17.707 1.00 51.29 24 PHE B C 1
ATOM 1276 O O . PHE B 1 28 ? -5.719 19.587 -16.516 1.00 50.02 24 PHE B O 1
ATOM 1284 N N . LEU B 1 29 ? -4.300 18.950 -18.150 1.00 49.01 25 LEU B N 1
ATOM 1285 C CA . LEU B 1 29 ? -3.508 18.135 -17.237 1.00 54.14 25 LEU B CA 1
ATOM 1286 C C . LEU B 1 29 ? -2.885 18.958 -16.118 1.00 70.77 25 LEU B C 1
ATOM 1287 O O . LEU B 1 29 ? -2.521 18.395 -15.079 1.00 80.85 25 LEU B O 1
ATOM 1292 N N . ALA B 1 30 ? -2.757 20.273 -16.303 1.00 77.66 26 ALA B N 1
ATOM 1293 C CA . ALA B 1 30 ? -2.440 21.199 -15.211 1.00 84.57 26 ALA B CA 1
ATOM 1294 C C . ALA B 1 30 ? -3.325 22.430 -15.408 1.00 95.31 26 ALA B C 1
ATOM 1295 O O . ALA B 1 30 ? -2.936 23.383 -16.087 1.00 102.49 26 ALA B O 1
ATOM 1297 N N . GLY B 1 31 ? -4.517 22.407 -14.811 1.00 100.25 27 GLY B N 1
ATOM 1298 C CA . GLY B 1 31 ? -5.453 23.505 -14.987 1.00 109.43 27 GLY B CA 1
ATOM 1299 C C . GLY B 1 31 ? -6.636 23.494 -14.039 1.00 120.05 27 GLY B C 1
ATOM 1300 O O . GLY B 1 31 ? -7.288 22.460 -13.854 1.00 128.18 27 GLY B O 1
ATOM 1301 N N . THR B 1 32 ? -6.931 24.652 -13.447 1.00 111.67 28 THR B N 1
ATOM 1302 C CA . THR B 1 32 ? -8.001 24.784 -12.459 1.00 89.96 28 THR B CA 1
ATOM 1303 C C . THR B 1 32 ? -9.037 25.824 -12.888 1.00 87.09 28 THR B C 1
ATOM 1304 O O . THR B 1 32 ? -10.154 25.484 -13.285 1.00 84.27 28 THR B O 1
ATOM 1308 N N . THR B 1 43 ? 1.353 28.539 -30.952 1.00 76.00 39 THR B N 1
ATOM 1309 C CA . THR B 1 43 ? 2.135 29.595 -31.588 1.00 75.86 39 THR B CA 1
ATOM 1310 C C . THR B 1 43 ? 3.448 29.840 -30.848 1.00 84.84 39 THR B C 1
ATOM 1311 O O . THR B 1 43 ? 4.049 30.905 -30.983 1.00 81.79 39 THR B O 1
ATOM 1315 N N . ASN B 1 44 ? 3.890 28.851 -30.067 1.00 99.42 40 ASN B N 1
ATOM 1316 C CA . ASN B 1 44 ? 5.117 28.967 -29.291 1.00 101.08 40 ASN B CA 1
ATOM 1317 C C . ASN B 1 44 ? 6.031 27.784 -29.567 1.00 94.21 40 ASN B C 1
ATOM 1318 O O . ASN B 1 44 ? 5.565 26.638 -29.616 1.00 100.86 40 ASN B O 1
ATOM 1323 N N . PRO B 1 45 ? 7.333 28.026 -29.754 1.00 79.67 41 PRO B N 1
ATOM 1324 C CA . PRO B 1 45 ? 8.252 26.889 -29.892 1.00 72.81 41 PRO B CA 1
ATOM 1325 C C . PRO B 1 45 ? 8.172 25.932 -28.720 1.00 68.07 41 PRO B C 1
ATOM 1326 O O . PRO B 1 45 ? 8.145 24.713 -28.927 1.00 74.62 41 PRO B O 1
ATOM 1330 N N . LEU B 1 46 ? 8.074 26.448 -27.496 1.00 65.16 42 LEU B N 1
ATOM 1331 C CA . LEU B 1 46 ? 8.203 25.603 -26.319 1.00 56.61 42 LEU B CA 1
ATOM 1332 C C . LEU B 1 46 ? 7.737 26.350 -25.083 1.00 57.35 42 LEU B C 1
ATOM 1333 O O . LEU B 1 46 ? 8.024 27.536 -24.924 1.00 66.11 42 LEU B O 1
ATOM 1338 N N . ARG B 1 47 ? 7.030 25.643 -24.208 1.00 56.47 43 ARG B N 1
ATOM 1339 C CA . ARG B 1 47 ? 6.869 26.090 -22.833 1.00 59.04 43 ARG B CA 1
ATOM 1340 C C . ARG B 1 47 ? 6.792 24.864 -21.934 1.00 57.26 43 ARG B C 1
ATOM 1341 O O . ARG B 1 47 ? 6.535 23.751 -22.395 1.00 56.70 43 ARG B O 1
ATOM 1349 N N . VAL B 1 48 ? 7.039 25.082 -20.643 1.00 65.41 44 VAL B N 1
ATOM 1350 C CA . VAL B 1 48 ? 7.115 24.020 -19.648 1.00 58.17 44 VAL B CA 1
ATOM 1351 C C . VAL B 1 48 ? 6.163 24.375 -18.516 1.00 69.81 44 VAL B C 1
ATOM 1352 O O . VAL B 1 48 ? 6.408 25.334 -17.775 1.00 75.31 44 VAL B O 1
ATOM 1356 N N . LEU B 1 49 ? 5.083 23.618 -18.379 1.00 62.75 45 LEU B N 1
ATOM 1357 C CA . LEU B 1 49 ? 4.230 23.726 -17.205 1.00 67.36 45 LEU B CA 1
ATOM 1358 C C . LEU B 1 49 ? 4.537 22.588 -16.244 1.00 64.07 45 LEU B C 1
ATOM 1359 O O . LEU B 1 49 ? 4.981 21.511 -16.649 1.00 57.42 45 LEU B O 1
ATOM 1364 N N . GLU B 1 50 ? 4.281 22.834 -14.967 1.00 62.08 46 GLU B N 1
ATOM 1365 C CA . GLU B 1 50 ? 4.556 21.858 -13.929 1.00 62.59 46 GLU B CA 1
ATOM 1366 C C . GLU B 1 50 ? 3.266 21.453 -13.230 1.00 67.85 46 GLU B C 1
ATOM 1367 O O . GLU B 1 50 ? 2.339 22.254 -13.075 1.00 70.60 46 GLU B O 1
ATOM 1373 N N . VAL B 1 51 ? 3.221 20.189 -12.825 1.00 67.49 47 VAL B N 1
ATOM 1374 C CA . VAL B 1 51 ? 2.110 19.633 -12.061 1.00 66.99 47 VAL B CA 1
ATOM 1375 C C . VAL B 1 51 ? 2.647 18.406 -11.346 1.00 65.56 47 VAL B C 1
ATOM 1376 O O . VAL B 1 51 ? 3.494 17.699 -11.881 1.00 67.56 47 VAL B O 1
ATOM 1380 N N . GLU B 1 52 ? 2.200 18.173 -10.119 1.00 77.53 48 GLU B N 1
ATOM 1381 C CA . GLU B 1 52 ? 2.605 16.969 -9.405 1.00 89.82 48 GLU B CA 1
ATOM 1382 C C . GLU B 1 52 ? 1.400 16.074 -9.160 1.00 93.24 48 GLU B C 1
ATOM 1383 O O . GLU B 1 52 ? 0.326 16.546 -8.775 1.00 97.50 48 GLU B O 1
ATOM 1389 N N . ILE B 1 53 ? 1.592 14.779 -9.390 1.00 93.00 49 ILE B N 1
ATOM 1390 C CA . ILE B 1 53 ? 0.507 13.820 -9.353 1.00 83.97 49 ILE B CA 1
ATOM 1391 C C . ILE B 1 53 ? 0.676 12.891 -8.158 1.00 84.18 49 ILE B C 1
ATOM 1392 O O . ILE B 1 53 ? 1.614 13.042 -7.375 1.00 84.07 49 ILE B O 1
ATOM 1397 N N . LYS B 1 70 ? 12.030 15.587 -4.219 1.00 102.72 66 LYS B N 1
ATOM 1398 C CA . LYS B 1 70 ? 12.097 14.316 -4.929 1.00 103.08 66 LYS B CA 1
ATOM 1399 C C . LYS B 1 70 ? 11.857 14.522 -6.415 1.00 96.66 66 LYS B C 1
ATOM 1400 O O . LYS B 1 70 ? 12.219 15.557 -6.972 1.00 100.85 66 LYS B O 1
ATOM 1402 N N . ALA B 1 71 ? 11.241 13.531 -7.050 1.00 86.21 67 ALA B N 1
ATOM 1403 C CA . ALA B 1 71 ? 10.900 13.608 -8.462 1.00 87.39 67 ALA B CA 1
ATOM 1404 C C . ALA B 1 71 ? 9.492 14.179 -8.612 1.00 94.37 67 ALA B C 1
ATOM 1405 O O . ALA B 1 71 ? 8.524 13.592 -8.115 1.00 98.00 67 ALA B O 1
ATOM 1407 N N . VAL B 1 72 ? 9.386 15.313 -9.308 1.00 92.37 68 VAL B N 1
ATOM 1408 C CA . VAL B 1 72 ? 8.122 16.002 -9.573 1.00 85.39 68 VAL B CA 1
ATOM 1409 C C . VAL B 1 72 ? 8.088 16.381 -11.049 1.00 77.57 68 VAL B C 1
ATOM 1410 O O . VAL B 1 72 ? 9.088 16.846 -11.603 1.00 81.61 68 VAL B O 1
ATOM 1414 N N . VAL B 1 73 ? 6.933 16.186 -11.679 1.00 74.06 69 VAL B N 1
ATOM 1415 C CA . VAL B 1 73 ? 6.836 16.104 -13.133 1.00 80.03 69 VAL B CA 1
ATOM 1416 C C . VAL B 1 73 ? 6.428 17.457 -13.703 1.00 79.72 69 VAL B C 1
ATOM 1417 O O . VAL B 1 73 ? 5.777 18.267 -13.038 1.00 89.46 69 VAL B O 1
ATOM 1421 N N . GLN B 1 74 ? 6.818 17.713 -14.948 1.00 62.19 70 GLN B N 1
ATOM 1422 C CA . GLN B 1 74 ? 6.467 18.961 -15.609 1.00 66.34 70 GLN B CA 1
ATOM 1423 C C . GLN B 1 74 ? 6.160 18.697 -17.075 1.00 64.82 70 GLN B C 1
ATOM 1424 O O . GLN B 1 74 ? 6.763 17.826 -17.704 1.00 66.99 70 GLN B O 1
ATOM 1430 N N . LEU B 1 75 ? 5.204 19.448 -17.614 1.00 60.63 71 LEU B N 1
ATOM 1431 C CA . LEU B 1 75 ? 4.747 19.258 -18.986 1.00 56.82 71 LEU B CA 1
ATOM 1432 C C . LEU B 1 75 ? 5.458 20.239 -19.899 1.00 53.24 71 LEU B C 1
ATOM 1433 O O . LEU B 1 75 ? 5.411 21.451 -19.669 1.00 54.29 71 LEU B O 1
ATOM 1438 N N . TRP B 1 76 ? 6.087 19.714 -20.944 1.00 52.80 72 TRP B N 1
ATOM 1439 C CA . TRP B 1 76 ? 6.921 20.488 -21.862 1.00 53.62 72 TRP B CA 1
ATOM 1440 C C . TRP B 1 76 ? 6.205 20.572 -23.210 1.00 57.74 72 TRP B C 1
ATOM 1441 O O . TRP B 1 76 ? 6.298 19.654 -24.030 1.00 52.89 72 TRP B O 1
ATOM 1452 N N . ASP B 1 77 ? 5.527 21.698 -23.448 1.00 60.41 73 ASP B N 1
ATOM 1453 C CA . ASP B 1 77 ? 4.609 21.881 -24.577 1.00 54.33 73 ASP B CA 1
ATOM 1454 C C . ASP B 1 77 ? 5.350 22.438 -25.801 1.00 56.76 73 ASP B C 1
ATOM 1455 O O . ASP B 1 77 ? 5.776 23.597 -25.800 1.00 66.79 73 ASP B O 1
ATOM 1460 N N . VAL B 1 78 ? 5.471 21.621 -26.856 1.00 58.47 74 VAL B N 1
ATOM 1461 C CA . VAL B 1 78 ? 6.115 22.008 -28.113 1.00 53.37 74 VAL B CA 1
ATOM 1462 C C . VAL B 1 78 ? 5.048 22.443 -29.113 1.00 57.09 74 VAL B C 1
ATOM 1463 O O . VAL B 1 78 ? 3.864 22.128 -28.973 1.00 62.26 74 VAL B O 1
ATOM 1467 N N . GLY B 1 79 ? 5.455 23.236 -30.110 1.00 73.48 75 GLY B N 1
ATOM 1468 C CA . GLY B 1 79 ? 4.551 23.603 -31.191 1.00 81.63 75 GLY B CA 1
ATOM 1469 C C . GLY B 1 79 ? 4.832 23.041 -32.576 1.00 88.50 75 GLY B C 1
ATOM 1470 O O . GLY B 1 79 ? 3.909 22.582 -33.259 1.00 71.72 75 GLY B O 1
ATOM 1471 N N . GLY B 1 80 ? 6.094 23.049 -32.999 1.00 113.07 76 GLY B N 1
ATOM 1472 C CA . GLY B 1 80 ? 6.444 22.592 -34.361 1.00 120.94 76 GLY B CA 1
ATOM 1473 C C . GLY B 1 80 ? 7.092 23.639 -35.239 1.00 113.21 76 GLY B C 1
ATOM 1474 O O . GLY B 1 80 ? 6.561 24.730 -35.461 1.00 110.24 76 GLY B O 1
ATOM 1475 N N . SER B 1 81 ? 8.266 23.297 -35.772 1.00 98.12 77 SER B N 1
ATOM 1476 C CA . SER B 1 81 ? 9.028 24.199 -36.635 1.00 91.04 77 SER B CA 1
ATOM 1477 C C . SER B 1 81 ? 9.361 23.541 -37.968 1.00 91.47 77 SER B C 1
ATOM 1478 O O . SER B 1 81 ? 10.398 23.836 -38.569 1.00 91.62 77 SER B O 1
ATOM 1481 N N . PRO B 1 89 ? 15.316 21.252 -30.417 1.00 114.62 85 PRO B N 1
ATOM 1482 C CA . PRO B 1 89 ? 15.638 19.862 -30.765 1.00 111.10 85 PRO B CA 1
ATOM 1483 C C . PRO B 1 89 ? 16.562 19.229 -29.730 1.00 103.38 85 PRO B C 1
ATOM 1484 O O . PRO B 1 89 ? 16.641 18.009 -29.612 1.00 102.25 85 PRO B O 1
ATOM 1488 N N . ALA B 1 90 ? 17.253 20.075 -28.976 1.00 97.78 86 ALA B N 1
ATOM 1489 C CA . ALA B 1 90 ? 18.188 19.626 -27.958 1.00 99.57 86 ALA B CA 1
ATOM 1490 C C . ALA B 1 90 ? 17.519 19.371 -26.612 1.00 99.60 86 ALA B C 1
ATOM 1491 O O . ALA B 1 90 ? 18.220 19.210 -25.607 1.00 93.19 86 ALA B O 1
ATOM 1493 N N . ILE B 1 91 ? 16.188 19.335 -26.568 1.00 102.77 87 ILE B N 1
ATOM 1494 C CA . ILE B 1 91 ? 15.456 19.222 -25.311 1.00 103.36 87 ILE B CA 1
ATOM 1495 C C . ILE B 1 91 ? 15.154 17.760 -24.983 1.00 106.38 87 ILE B C 1
ATOM 1496 O O . ILE B 1 91 ? 14.078 17.246 -25.312 1.00 98.00 87 ILE B O 1
ATOM 1501 N N . ALA B 1 92 ? 16.094 17.079 -24.316 1.00 117.65 88 ALA B N 1
ATOM 1502 C CA . ALA B 1 92 ? 15.958 15.637 -24.137 1.00 119.47 88 ALA B CA 1
ATOM 1503 C C . ALA B 1 92 ? 16.425 15.077 -22.800 1.00 121.52 88 ALA B C 1
ATOM 1504 O O . ALA B 1 92 ? 16.103 13.920 -22.515 1.00 127.05 88 ALA B O 1
ATOM 1506 N N . SER B 1 93 ? 17.169 15.816 -21.980 1.00 114.05 89 SER B N 1
ATOM 1507 C CA . SER B 1 93 ? 17.835 15.197 -20.840 1.00 106.74 89 SER B CA 1
ATOM 1508 C C . SER B 1 93 ? 16.879 14.997 -19.667 1.00 110.78 89 SER B C 1
ATOM 1509 O O . SER B 1 93 ? 15.939 15.772 -19.458 1.00 108.51 89 SER B O 1
ATOM 1512 N N . ASN B 1 94 ? 17.143 13.937 -18.894 1.00 109.16 90 ASN B N 1
ATOM 1513 C CA . ASN B 1 94 ? 16.290 13.511 -17.781 1.00 97.41 90 ASN B CA 1
ATOM 1514 C C . ASN B 1 94 ? 14.827 13.443 -18.197 1.00 85.55 90 ASN B C 1
ATOM 1515 O O . ASN B 1 94 ? 13.928 13.598 -17.371 1.00 80.39 90 ASN B O 1
ATOM 1520 N N . ALA B 1 95 ? 14.586 13.228 -19.488 1.00 87.26 91 ALA B N 1
ATOM 1521 C CA . ALA B 1 95 ? 13.230 13.123 -20.003 1.00 94.13 91 ALA B CA 1
ATOM 1522 C C . ALA B 1 95 ? 12.658 11.746 -19.699 1.00 95.63 91 ALA B C 1
ATOM 1523 O O . ALA B 1 95 ? 13.340 10.728 -19.848 1.00 100.32 91 ALA B O 1
ATOM 1525 N N . ASP B 1 96 ? 11.396 11.716 -19.270 1.00 90.53 92 ASP B N 1
ATOM 1526 C CA . ASP B 1 96 ? 10.849 10.470 -18.750 1.00 83.93 92 ASP B CA 1
ATOM 1527 C C . ASP B 1 96 ? 9.506 10.071 -19.374 1.00 74.58 92 ASP B C 1
ATOM 1528 O O . ASP B 1 96 ? 9.233 8.874 -19.516 1.00 74.56 92 ASP B O 1
ATOM 1533 N N . GLY B 1 97 ? 8.671 11.030 -19.771 1.00 68.55 93 GLY B N 1
ATOM 1534 C CA . GLY B 1 97 ? 7.370 10.719 -20.340 1.00 63.61 93 GLY B CA 1
ATOM 1535 C C . GLY B 1 97 ? 7.069 11.519 -21.592 1.00 60.35 93 GLY B C 1
ATOM 1536 O O . GLY B 1 97 ? 7.585 12.617 -21.791 1.00 64.06 93 GLY B O 1
ATOM 1537 N N . ILE B 1 98 ? 6.211 10.951 -22.444 1.00 51.17 94 ILE B N 1
ATOM 1538 C CA . ILE B 1 98 ? 5.848 11.552 -23.729 1.00 49.59 94 ILE B CA 1
ATOM 1539 C C . ILE B 1 98 ? 4.350 11.374 -23.968 1.00 53.00 94 ILE B C 1
ATOM 1540 O O . ILE B 1 98 ? 3.810 10.284 -23.756 1.00 62.47 94 ILE B O 1
ATOM 1545 N N . ILE B 1 99 ? 3.681 12.441 -24.422 1.00 52.18 95 ILE B N 1
ATOM 1546 C CA . ILE B 1 99 ? 2.288 12.399 -24.874 1.00 53.69 95 ILE B CA 1
ATOM 1547 C C . ILE B 1 99 ? 2.220 12.999 -26.278 1.00 53.25 95 ILE B C 1
ATOM 1548 O O . ILE B 1 99 ? 2.523 14.187 -26.460 1.00 50.91 95 ILE B O 1
ATOM 1553 N N . TYR B 1 100 ? 1.837 12.184 -27.266 1.00 44.03 96 TYR B N 1
ATOM 1554 C CA . TYR B 1 100 ? 1.658 12.652 -28.640 1.00 44.10 96 TYR B CA 1
ATOM 1555 C C . TYR B 1 100 ? 0.211 13.079 -28.857 1.00 48.52 96 TYR B C 1
ATOM 1556 O O . TYR B 1 100 ? -0.716 12.334 -28.521 1.00 50.97 96 TYR B O 1
ATOM 1565 N N . VAL B 1 101 ? 0.013 14.254 -29.447 1.00 45.06 97 VAL B N 1
ATOM 1566 C CA . VAL B 1 101 ? -1.322 14.759 -29.758 1.00 46.32 97 VAL B CA 1
ATOM 1567 C C . VAL B 1 101 ? -1.433 14.966 -31.270 1.00 52.96 97 VAL B C 1
ATOM 1568 O O . VAL B 1 101 ? -0.627 15.692 -31.867 1.00 56.92 97 VAL B O 1
ATOM 1572 N N . PHE B 1 102 ? -2.433 14.331 -31.887 1.00 55.32 98 PHE B N 1
ATOM 1573 C CA . PHE B 1 102 ? -2.691 14.486 -33.313 1.00 43.78 98 PHE B CA 1
ATOM 1574 C C . PHE B 1 102 ? -4.188 14.601 -33.554 1.00 43.62 98 PHE B C 1
ATOM 1575 O O . PHE B 1 102 ? -5.011 14.154 -32.753 1.00 43.01 98 PHE B O 1
ATOM 1583 N N . ASN B 1 103 ? -4.530 15.212 -34.684 1.00 44.48 99 ASN B N 1
ATOM 1584 C CA . ASN B 1 103 ? -5.915 15.349 -35.098 1.00 45.23 99 ASN B CA 1
ATOM 1585 C C . ASN B 1 103 ? -6.254 14.175 -36.000 1.00 49.49 99 ASN B C 1
ATOM 1586 O O . ASN B 1 103 ? -5.764 14.124 -37.139 1.00 55.79 99 ASN B O 1
ATOM 1591 N N . PRO B 1 104 ? -7.071 13.221 -35.557 1.00 47.05 100 PRO B N 1
ATOM 1592 C CA . PRO B 1 104 ? -7.509 12.167 -36.479 1.00 50.21 100 PRO B CA 1
ATOM 1593 C C . PRO B 1 104 ? -8.213 12.729 -37.698 1.00 60.40 100 PRO B C 1
ATOM 1594 O O . PRO B 1 104 ? -8.134 12.149 -38.788 1.00 52.89 100 PRO B O 1
ATOM 1598 N N . GLU B 1 105 ? -8.887 13.869 -37.542 1.00 66.61 101 GLU B N 1
ATOM 1599 C CA . GLU B 1 105 ? -9.637 14.449 -38.646 1.00 62.08 101 GLU B CA 1
ATOM 1600 C C . GLU B 1 105 ? -8.718 14.973 -39.732 1.00 59.17 101 GLU B C 1
ATOM 1601 O O . GLU B 1 105 ? -9.103 14.989 -40.903 1.00 70.35 101 GLU B O 1
ATOM 1607 N N . VAL B 1 106 ? -7.510 15.395 -39.379 1.00 57.69 102 VAL B N 1
ATOM 1608 C CA . VAL B 1 106 ? -6.613 16.034 -40.334 1.00 54.43 102 VAL B CA 1
ATOM 1609 C C . VAL B 1 106 ? -5.828 14.964 -41.084 1.00 56.04 102 VAL B C 1
ATOM 1610 O O . VAL B 1 106 ? -5.217 14.078 -40.472 1.00 56.91 102 VAL B O 1
ATOM 1614 N N . LYS B 1 107 ? -5.854 15.048 -42.417 1.00 63.98 103 LYS B N 1
ATOM 1615 C CA . LYS B 1 107 ? -5.262 14.034 -43.285 1.00 63.31 103 LYS B CA 1
ATOM 1616 C C . LYS B 1 107 ? -3.736 14.132 -43.282 1.00 63.38 103 LYS B C 1
ATOM 1617 O O . LYS B 1 107 ? -3.164 15.118 -43.762 1.00 52.43 103 LYS B O 1
ATOM 1623 N N . GLY B 1 108 ? -3.078 13.094 -42.763 1.00 59.64 104 GLY B N 1
ATOM 1624 C CA . GLY B 1 108 ? -1.639 13.066 -42.598 1.00 51.30 104 GLY B CA 1
ATOM 1625 C C . GLY B 1 108 ? -1.183 13.028 -41.153 1.00 59.10 104 GLY B C 1
ATOM 1626 O O . GLY B 1 108 ? 0.013 12.827 -40.909 1.00 63.46 104 GLY B O 1
ATOM 1627 N N . SER B 1 109 ? -2.097 13.192 -40.188 1.00 48.65 105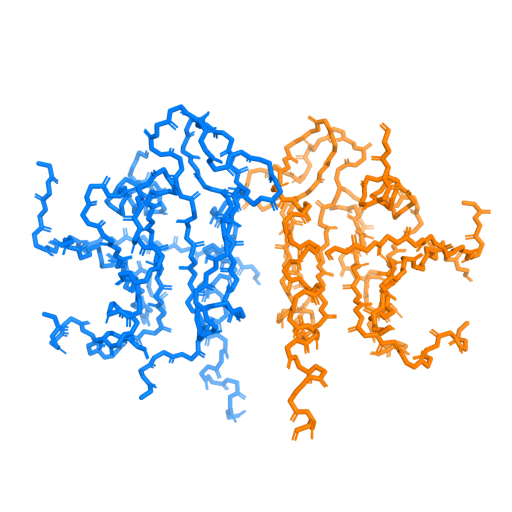 SER B N 1
ATOM 1628 C CA . SER B 1 109 ? -1.703 13.341 -38.788 1.00 47.49 105 SER B CA 1
ATOM 1629 C C . SER B 1 109 ? -0.983 12.104 -38.271 1.00 47.25 105 SER B C 1
ATOM 1630 O O . SER B 1 109 ? 0.093 12.205 -37.671 1.00 52.83 105 SER B O 1
ATOM 1633 N N . GLU B 1 110 ? -1.581 10.924 -38.468 1.00 52.07 106 GLU B N 1
ATOM 1634 C CA . GLU B 1 110 ? -0.999 9.685 -37.958 1.00 58.05 106 GLU B CA 1
ATOM 1635 C C . GLU B 1 110 ? 0.388 9.430 -38.522 1.00 61.95 106 GLU B C 1
ATOM 1636 O O . GLU B 1 110 ? 1.141 8.625 -37.961 1.00 73.72 106 GLU B O 1
ATOM 1642 N N . LYS B 1 111 ? 0.738 10.097 -39.614 1.00 54.56 107 LYS B N 1
ATOM 1643 C CA . LYS B 1 111 ? 2.044 9.986 -40.243 1.00 57.38 107 LYS B CA 1
ATOM 1644 C C . LYS B 1 111 ? 3.003 11.091 -39.816 1.00 52.60 107 LYS B C 1
ATOM 1645 O O . LYS B 1 111 ? 4.195 10.834 -39.621 1.00 53.37 107 LYS B O 1
ATOM 1651 N N . GLU B 1 112 ? 2.513 12.320 -39.658 1.00 50.20 108 GLU B N 1
ATOM 1652 C CA . GLU B 1 112 ? 3.357 13.373 -39.119 1.00 52.55 108 GLU B CA 1
ATOM 1653 C C . GLU B 1 112 ? 3.808 13.083 -37.692 1.00 59.35 108 GLU B C 1
ATOM 1654 O O . GLU B 1 112 ? 4.710 13.765 -37.198 1.00 69.34 108 GLU B O 1
ATOM 1656 N N . LEU B 1 113 ? 3.220 12.093 -37.019 1.00 57.34 109 LEU B N 1
ATOM 1657 C CA . LEU B 1 113 ? 3.711 11.708 -35.703 1.00 59.07 109 LEU B CA 1
ATOM 1658 C C . LEU B 1 113 ? 4.944 10.822 -35.767 1.00 65.86 109 LEU B C 1
ATOM 1659 O O . LEU B 1 113 ? 5.470 10.441 -34.714 1.00 67.97 109 LEU B O 1
ATOM 1664 N N . LEU B 1 114 ? 5.411 10.476 -36.961 1.00 66.42 110 LEU B N 1
ATOM 1665 C CA . LEU B 1 114 ? 6.659 9.741 -37.081 1.00 71.85 110 LEU B CA 1
ATOM 1666 C C . LEU B 1 114 ? 7.866 10.652 -37.243 1.00 66.12 110 LEU B C 1
ATOM 1667 O O . LEU B 1 114 ? 8.995 10.202 -37.026 1.00 72.76 110 LEU B O 1
ATOM 1672 N N . LEU B 1 115 ? 7.660 11.915 -37.626 1.00 60.40 111 LEU B N 1
ATOM 1673 C CA . LEU B 1 115 ? 8.734 12.893 -37.518 1.00 61.47 111 LEU B CA 1
ATOM 1674 C C . LEU B 1 115 ? 9.093 13.139 -36.059 1.00 60.87 111 LEU B C 1
ATOM 1675 O O . LEU B 1 115 ? 10.242 13.471 -35.744 1.00 61.21 111 LEU B O 1
ATOM 1680 N N . TRP B 1 116 ? 8.129 12.971 -35.155 1.00 51.89 112 TRP B N 1
ATOM 1681 C CA . TRP B 1 116 ? 8.408 13.161 -33.740 1.00 52.59 112 TRP B CA 1
ATOM 1682 C C . TRP B 1 116 ? 9.077 11.929 -33.155 1.00 52.18 112 TRP B C 1
ATOM 1683 O O . TRP B 1 116 ? 10.076 12.035 -32.440 1.00 65.67 112 TRP B O 1
ATOM 1694 N N . TYR B 1 117 ? 8.545 10.750 -33.475 1.00 54.39 113 TYR B N 1
ATOM 1695 C CA . TYR B 1 117 ? 9.111 9.499 -32.982 1.00 59.02 113 TYR B CA 1
ATOM 1696 C C . TYR B 1 117 ? 10.568 9.352 -33.402 1.00 66.36 113 TYR B C 1
ATOM 1697 O O . TYR B 1 117 ? 11.435 9.024 -32.583 1.00 63.60 113 TYR B O 1
ATOM 1706 N N . LYS B 1 118 ? 10.855 9.590 -34.682 1.00 82.57 114 LYS B N 1
ATOM 1707 C CA . LYS B 1 118 ? 12.205 9.395 -35.194 1.00 90.50 114 LYS B CA 1
ATOM 1708 C C . LYS B 1 118 ? 13.218 10.156 -34.351 1.00 98.59 114 LYS B C 1
ATOM 1709 O O . LYS B 1 118 ? 14.104 9.557 -33.731 1.00 105.37 114 LYS B O 1
ATOM 1711 N N . ASN B 1 119 ? 13.060 11.481 -34.267 1.00 94.29 115 ASN B N 1
ATOM 1712 C CA . ASN B 1 119 ? 14.016 12.317 -33.549 1.00 93.86 115 ASN B CA 1
ATOM 1713 C C . ASN B 1 119 ? 14.176 11.922 -32.085 1.00 94.06 115 ASN B C 1
ATOM 1714 O O . ASN B 1 119 ? 15.145 12.356 -31.452 1.00 100.65 115 ASN B O 1
ATOM 1719 N N . PHE B 1 120 ? 13.274 11.105 -31.542 1.00 88.10 116 PHE B N 1
ATOM 1720 C CA . PHE B 1 120 ? 13.399 10.595 -30.177 1.00 77.30 116 PHE B CA 1
ATOM 1721 C C . PHE B 1 120 ? 13.254 9.068 -30.137 1.00 72.76 116 PHE B C 1
ATOM 1722 O O . PHE B 1 120 ? 12.739 8.504 -29.170 1.00 56.89 116 PHE B O 1
ATOM 1730 N N . THR B 1 138 ? 6.373 2.291 -30.229 1.00 75.95 134 THR B N 1
ATOM 1731 C CA . THR B 1 138 ? 6.480 1.163 -29.318 1.00 67.41 134 THR B CA 1
ATOM 1732 C C . THR B 1 138 ? 7.278 1.550 -28.082 1.00 62.40 134 THR B C 1
ATOM 1733 O O . THR B 1 138 ? 8.496 1.422 -28.077 1.00 79.41 134 THR B O 1
ATOM 1737 N N . ASP B 1 139 ? 6.604 2.032 -27.036 1.00 57.66 135 ASP B N 1
ATOM 1738 C CA . ASP B 1 139 ? 7.290 2.487 -25.830 1.00 59.64 135 ASP B CA 1
ATOM 1739 C C . ASP B 1 139 ? 6.277 2.626 -24.700 1.00 55.36 135 ASP B C 1
ATOM 1740 O O . ASP B 1 139 ? 5.179 3.149 -24.907 1.00 51.82 135 ASP B O 1
ATOM 1745 N N . GLY B 1 140 ? 6.656 2.159 -23.507 1.00 49.86 136 GLY B N 1
ATOM 1746 C CA . GLY B 1 140 ? 5.754 2.214 -22.370 1.00 48.83 136 GLY B CA 1
ATOM 1747 C C . GLY B 1 140 ? 5.630 3.583 -21.739 1.00 48.43 136 GLY B C 1
ATOM 1748 O O . GLY B 1 140 ? 4.560 3.942 -21.238 1.00 52.60 136 GLY B O 1
ATOM 1749 N N . HIS B 1 141 ? 6.705 4.369 -21.751 1.00 49.61 137 HIS B N 1
ATOM 1750 C CA . HIS B 1 141 ? 6.655 5.712 -21.185 1.00 55.97 137 HIS B CA 1
ATOM 1751 C C . HIS B 1 141 ? 6.141 6.730 -22.199 1.00 48.47 137 HIS B C 1
ATOM 1752 O O . HIS B 1 141 ? 6.734 7.795 -22.376 1.00 50.61 137 HIS B O 1
ATOM 1759 N N . SER B 1 142 ? 5.011 6.424 -22.836 1.00 64.41 138 SER B N 1
ATOM 1760 C CA . SER B 1 142 ? 4.454 7.236 -23.908 1.00 48.08 138 SER B CA 1
ATOM 1761 C C . SER B 1 142 ? 2.952 7.007 -23.992 1.00 50.41 138 SER B C 1
ATOM 1762 O O . SER B 1 142 ? 2.434 5.987 -23.536 1.00 53.73 138 SER B O 1
ATOM 1765 N N . LEU B 1 143 ? 2.261 7.976 -24.593 1.00 67.84 139 LEU B N 1
ATOM 1766 C CA . LEU B 1 143 ? 0.865 7.843 -25.001 1.00 42.89 139 LEU B CA 1
ATOM 1767 C C . LEU B 1 143 ? 0.675 8.545 -26.341 1.00 42.78 139 LEU B C 1
ATOM 1768 O O . LEU B 1 143 ? 1.509 9.352 -26.765 1.00 43.70 139 LEU B O 1
ATOM 1773 N N . ILE B 1 144 ? -0.432 8.219 -27.012 1.00 42.10 140 ILE B N 1
ATOM 1774 C CA . ILE B 1 144 ? -0.805 8.807 -28.298 1.00 43.15 140 ILE B CA 1
ATOM 1775 C C . ILE B 1 144 ? -2.275 9.191 -28.218 1.00 52.32 140 ILE B C 1
ATOM 1776 O O . ILE B 1 144 ? -3.119 8.340 -27.923 1.00 50.56 140 ILE B O 1
ATOM 1781 N N . PHE B 1 145 ? -2.586 10.466 -28.491 1.00 60.89 141 PHE B N 1
ATOM 1782 C CA . PHE B 1 145 ? -3.933 11.014 -28.315 1.00 60.90 141 PHE B CA 1
ATOM 1783 C C . PHE B 1 145 ? -4.542 11.381 -29.668 1.00 63.43 141 PHE B C 1
ATOM 1784 O O . PHE B 1 145 ? -4.102 12.337 -30.313 1.00 74.82 141 PHE B O 1
ATOM 1792 N N . SER B 1 146 ? -5.565 10.634 -30.083 1.00 59.54 142 SER B N 1
ATOM 1793 C CA . SER B 1 146 ? -6.397 10.998 -31.229 1.00 55.03 142 SER B CA 1
ATOM 1794 C C . SER B 1 146 ? -7.378 12.061 -30.746 1.00 50.95 142 SER B C 1
ATOM 1795 O O . SER B 1 146 ? -8.416 11.743 -30.164 1.00 53.12 142 SER B O 1
ATOM 1798 N N . HIS B 1 147 ? -7.047 13.334 -30.965 1.00 43.30 143 HIS B N 1
ATOM 1799 C CA . HIS B 1 147 ? -7.678 14.444 -30.259 1.00 42.13 143 HIS B CA 1
ATOM 1800 C C . HIS B 1 147 ? -8.619 15.219 -31.171 1.00 51.87 143 HIS B C 1
ATOM 1801 O O . HIS B 1 147 ? -8.244 15.602 -32.289 1.00 57.61 143 HIS B O 1
ATOM 1808 N N . HIS B 1 148 ? -9.835 15.465 -30.669 1.00 56.37 144 HIS B N 1
ATOM 1809 C CA . HIS B 1 148 ? -10.884 16.189 -31.381 1.00 45.70 144 HIS B CA 1
ATOM 1810 C C . HIS B 1 148 ? -10.833 17.645 -30.941 1.00 48.47 144 HIS B C 1
ATOM 1811 O O . HIS B 1 148 ? -11.270 17.988 -29.839 1.00 49.34 144 HIS B O 1
ATOM 1818 N N . SER B 1 149 ? -10.274 18.493 -31.801 1.00 53.29 145 SER B N 1
ATOM 1819 C CA . SER B 1 149 ? -10.490 19.933 -31.759 1.00 55.74 145 SER B CA 1
ATOM 1820 C C . SER B 1 149 ? -11.715 20.338 -32.557 1.00 58.69 145 SER B C 1
ATOM 1821 O O . SER B 1 149 ? -11.895 21.532 -32.834 1.00 63.46 145 SER B O 1
ATOM 1824 N N . SER B 1 150 ? -12.568 19.375 -32.892 1.00 62.19 146 SER B N 1
ATOM 1825 C CA . SER B 1 150 ? -13.336 19.451 -34.122 1.00 67.71 146 SER B CA 1
ATOM 1826 C C . SER B 1 150 ? -14.599 18.634 -33.954 1.00 66.83 146 SER B C 1
ATOM 1827 O O . SER B 1 150 ? -14.705 17.813 -33.043 1.00 70.57 146 SER B O 1
ATOM 1830 N N . LEU B 1 151 ? -15.556 18.867 -34.839 1.00 69.60 147 LEU B N 1
ATOM 1831 C CA . LEU B 1 151 ? -16.661 17.936 -34.935 1.00 80.88 147 LEU B CA 1
ATOM 1832 C C . LEU B 1 151 ? -16.130 16.656 -35.566 1.00 86.72 147 LEU B C 1
ATOM 1833 O O . LEU B 1 151 ? -15.563 16.714 -36.664 1.00 91.45 147 LEU B O 1
ATOM 1838 N N . PRO B 1 152 ? -16.246 15.499 -34.908 1.00 80.26 148 PRO B N 1
ATOM 1839 C CA . PRO B 1 152 ? -15.717 14.252 -35.482 1.00 69.94 148 PRO B CA 1
ATOM 1840 C C . PRO B 1 152 ? -16.603 13.800 -36.630 1.00 69.95 148 PRO B C 1
ATOM 1841 O O . PRO B 1 152 ? -17.785 13.509 -36.439 1.00 83.64 148 PRO B O 1
ATOM 1845 N N . GLU B 1 153 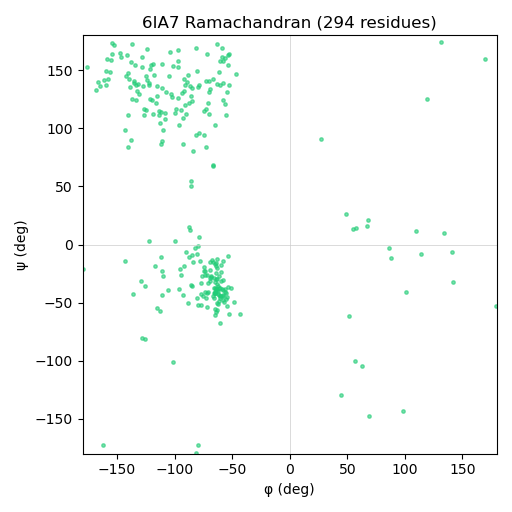? -16.040 13.774 -37.830 1.00 66.35 149 GLU B N 1
ATOM 1846 C CA . GLU B 1 153 ? -16.739 13.257 -38.998 1.00 63.45 149 GLU B CA 1
ATOM 1847 C C . GLU B 1 153 ? -16.066 12.008 -39.539 1.00 59.46 149 GLU B C 1
ATOM 1848 O O . GLU B 1 153 ? -16.714 10.960 -39.654 1.00 60.25 149 GLU B O 1
ATOM 1854 N N . PHE B 1 154 ? -14.769 12.080 -39.841 1.00 51.03 150 PHE B N 1
ATOM 1855 C CA . PHE B 1 154 ? -14.006 10.864 -40.095 1.00 50.65 150 PHE B CA 1
ATOM 1856 C C . PHE B 1 154 ? -13.735 10.089 -38.808 1.00 52.12 150 PHE B C 1
ATOM 1857 O O . PHE B 1 154 ? -13.779 8.854 -38.799 1.00 56.21 150 PHE B O 1
ATOM 1865 N N . ALA B 1 155 ? -13.410 10.787 -37.724 1.00 52.70 151 ALA B N 1
ATOM 1866 C CA . ALA B 1 155 ? -12.948 10.139 -36.494 1.00 51.60 151 ALA B CA 1
ATOM 1867 C C . ALA B 1 155 ? -14.114 9.705 -35.617 1.00 54.25 151 ALA B C 1
ATOM 1868 O O . ALA B 1 155 ? -14.206 10.057 -34.440 1.00 55.67 151 ALA B O 1
ATOM 1870 N N . VAL B 1 156 ? -15.022 8.932 -36.204 1.00 59.44 152 VAL B N 1
ATOM 1871 C CA . VAL B 1 156 ? -16.253 8.505 -35.552 1.00 68.46 152 VAL B CA 1
ATOM 1872 C C . VAL B 1 156 ? -16.317 6.983 -35.600 1.00 80.69 152 VAL B C 1
ATOM 1873 O O . VAL B 1 156 ? -15.837 6.368 -36.558 1.00 73.48 152 VAL B O 1
ATOM 1877 N N . GLY B 1 157 ? -16.865 6.376 -34.542 1.00 92.41 153 GLY B N 1
ATOM 1878 C CA . GLY B 1 157 ? -17.313 4.997 -34.624 1.00 110.90 153 GLY B CA 1
ATOM 1879 C C . GLY B 1 157 ? -16.252 3.952 -34.904 1.00 132.26 153 GLY B C 1
ATOM 1880 O O . GLY B 1 157 ? -15.485 3.586 -34.007 1.00 134.93 153 GLY B O 1
ATOM 1881 N N . ASP B 1 158 ? -16.234 3.449 -36.148 1.00 148.29 154 ASP B N 1
ATOM 1882 C CA . ASP B 1 158 ? -15.394 2.326 -36.561 1.00 147.43 154 ASP B CA 1
ATOM 1883 C C . ASP B 1 158 ? -13.975 2.426 -36.014 1.00 142.75 154 ASP B C 1
ATOM 1884 O O . ASP B 1 158 ? -13.516 1.542 -35.281 1.00 161.27 154 ASP B O 1
ATOM 1886 N N . ASN B 1 159 ? -13.263 3.498 -36.356 1.00 111.43 155 ASN B N 1
ATOM 1887 C CA . ASN B 1 159 ? -12.022 3.822 -35.656 1.00 84.79 155 ASN B CA 1
ATOM 1888 C C . ASN B 1 159 ? -11.930 5.342 -35.532 1.00 81.56 155 ASN B C 1
ATOM 1889 O O . ASN B 1 159 ? -11.554 6.041 -36.482 1.00 73.63 155 ASN B O 1
ATOM 1894 N N . ALA B 1 160 ? -12.316 5.840 -34.351 1.00 65.57 156 ALA B N 1
ATOM 1895 C CA . ALA B 1 160 ? -12.084 7.208 -33.923 1.00 54.94 156 ALA B CA 1
ATOM 1896 C C . ALA B 1 160 ? -10.670 7.409 -33.404 1.00 55.78 156 ALA B C 1
ATOM 1897 O O . ALA B 1 160 ? -10.282 8.544 -33.103 1.00 57.47 156 ALA B O 1
ATOM 1899 N N . ILE B 1 161 ? -9.913 6.331 -33.248 1.00 53.20 157 ILE B N 1
ATOM 1900 C CA . ILE B 1 161 ? -8.460 6.407 -33.334 1.00 55.02 157 ILE B CA 1
ATOM 1901 C C . ILE B 1 161 ? -8.054 5.667 -34.599 1.00 59.34 157 ILE B C 1
ATOM 1902 O O . ILE B 1 161 ? -7.739 4.470 -34.546 1.00 58.25 157 ILE B O 1
ATOM 1907 N N . PRO B 1 162 ? -8.037 6.336 -35.742 1.00 59.66 158 PRO B N 1
ATOM 1908 C CA . PRO B 1 162 ? -7.733 5.666 -37.017 1.00 53.61 158 PRO B CA 1
ATOM 1909 C C . PRO B 1 162 ? -6.432 4.882 -36.945 1.00 55.52 158 PRO B C 1
ATOM 1910 O O . PRO B 1 162 ? -5.630 5.068 -36.017 1.00 58.50 158 PRO B O 1
ATOM 1914 N N . PRO B 1 163 ? -6.194 3.975 -37.895 1.00 63.05 159 PRO B N 1
ATOM 1915 C CA . PRO B 1 163 ? -5.025 3.090 -37.790 1.00 61.35 159 PRO B CA 1
ATOM 1916 C C . PRO B 1 163 ? -3.709 3.853 -37.761 1.00 54.79 159 PRO B C 1
ATOM 1917 O O . PRO B 1 163 ? -3.502 4.816 -38.505 1.00 51.65 159 PRO B O 1
ATOM 1921 N N . MET B 1 164 ? -2.810 3.402 -36.864 1.00 57.03 160 MET B N 1
ATOM 1922 C CA . MET B 1 164 ? -1.462 3.888 -36.637 1.00 58.33 160 MET B CA 1
ATOM 1923 C C . MET B 1 164 ? -0.474 3.164 -37.546 1.00 64.28 160 MET B C 1
ATOM 1924 O O . MET B 1 164 ? -0.652 1.979 -37.852 1.00 64.58 160 MET B O 1
ATOM 1929 N N . PRO B 1 165 ? 0.566 3.863 -37.997 1.00 61.49 161 PRO B N 1
ATOM 1930 C CA . PRO B 1 165 ? 1.672 3.185 -38.676 1.00 55.44 161 PRO B CA 1
ATOM 1931 C C . PRO B 1 165 ? 2.278 2.097 -37.801 1.00 63.55 161 PRO B C 1
ATOM 1932 O O . PRO B 1 165 ? 2.124 2.084 -36.575 1.00 61.48 161 PRO B O 1
ATOM 1936 N N . LYS B 1 166 ? 2.990 1.177 -38.462 1.00 70.04 162 LYS B N 1
ATOM 1937 C CA . LYS B 1 166 ? 3.554 0.019 -37.773 1.00 76.12 162 LYS B CA 1
ATOM 1938 C C . LYS B 1 166 ? 4.524 0.435 -36.675 1.00 79.78 162 LYS B C 1
ATOM 1939 O O . LYS B 1 166 ? 4.486 -0.112 -35.565 1.00 82.74 162 LYS B O 1
ATOM 1941 N N . GLN B 1 167 ? 5.404 1.400 -36.967 1.00 73.26 163 GLN B N 1
ATOM 1942 C CA . GLN B 1 167 ? 6.403 1.825 -35.992 1.00 65.09 163 GLN B CA 1
ATOM 1943 C C . GLN B 1 167 ? 5.774 2.350 -34.707 1.00 72.51 163 GLN B C 1
ATOM 1944 O O . GLN B 1 167 ? 6.426 2.326 -33.656 1.00 73.68 163 GLN B O 1
ATOM 1946 N N . LEU B 1 168 ? 4.525 2.820 -34.764 1.00 72.98 164 LEU B N 1
ATOM 1947 C CA . LEU B 1 168 ? 3.831 3.321 -33.585 1.00 67.14 164 LEU B CA 1
ATOM 1948 C C . LEU B 1 168 ? 2.953 2.273 -32.923 1.00 61.58 164 LEU B C 1
ATOM 1949 O O . LEU B 1 168 ? 2.601 2.434 -31.745 1.00 51.78 164 LEU B O 1
ATOM 1954 N N . GLN B 1 169 ? 2.573 1.225 -33.657 1.00 62.38 165 GLN B N 1
ATOM 1955 C CA . GLN B 1 169 ? 1.873 0.107 -33.046 1.00 58.41 165 GLN B CA 1
ATOM 1956 C C . GLN B 1 169 ? 2.742 -0.394 -31.903 1.00 71.92 165 GLN B C 1
ATOM 1957 O O . GLN B 1 169 ? 3.835 -0.923 -32.134 1.00 78.42 165 GLN B O 1
ATOM 1959 N N . GLY B 1 170 ? 2.280 -0.199 -30.669 1.00 65.76 166 GLY B N 1
ATOM 1960 C CA . GLY B 1 170 ? 3.086 -0.509 -29.506 1.00 52.05 166 GLY B CA 1
ATOM 1961 C C . GLY B 1 170 ? 2.918 0.506 -28.398 1.00 57.53 166 GLY B C 1
ATOM 1962 O O . GLY B 1 170 ? 3.001 0.147 -27.221 1.00 64.88 166 GLY B O 1
ATOM 1963 N N . ILE B 1 171 ? 2.671 1.778 -28.756 1.00 57.96 167 ILE B N 1
ATOM 1964 C CA . ILE B 1 171 ? 2.349 2.831 -27.792 1.00 52.09 167 ILE B CA 1
ATOM 1965 C C . ILE B 1 171 ? 0.838 2.854 -27.585 1.00 56.79 167 ILE B C 1
ATOM 1966 O O . ILE B 1 171 ? 0.061 2.678 -28.536 1.00 59.79 167 ILE B O 1
ATOM 1971 N N . ARG B 1 172 ? 0.415 3.046 -26.336 1.00 56.71 168 ARG B N 1
ATOM 1972 C CA . ARG B 1 172 ? -1.009 3.138 -26.046 1.00 49.11 168 ARG B CA 1
ATOM 1973 C C . ARG B 1 172 ? -1.602 4.355 -26.744 1.00 51.25 168 ARG B C 1
ATOM 1974 O O . ARG B 1 172 ? -0.992 5.424 -26.785 1.00 53.81 168 ARG B O 1
ATOM 1982 N N . ALA B 1 173 ? -2.791 4.187 -27.314 1.00 53.62 169 ALA B N 1
ATOM 1983 C CA . ALA B 1 173 ? -3.501 5.275 -27.971 1.00 49.84 169 ALA B CA 1
ATOM 1984 C C . ALA B 1 173 ? -4.865 5.470 -27.322 1.00 45.28 169 ALA B C 1
ATOM 1985 O O . ALA B 1 173 ? -5.550 4.499 -26.986 1.00 43.74 169 ALA B O 1
ATOM 1987 N N . LEU B 1 174 ? -5.249 6.731 -27.145 1.00 45.56 170 LEU B N 1
ATOM 1988 C CA . LEU B 1 174 ? -6.550 7.094 -26.608 1.00 39.61 170 LEU B CA 1
ATOM 1989 C C . LEU B 1 174 ? -7.237 8.092 -27.528 1.00 45.00 170 LEU B C 1
ATOM 1990 O O . LEU B 1 174 ? -6.589 8.856 -28.248 1.00 57.91 170 LEU B O 1
ATOM 1995 N N . GLU B 1 175 ? -8.562 8.077 -27.495 1.00 50.06 171 GLU B N 1
ATOM 1996 C CA . GLU B 1 175 ? -9.368 9.125 -28.100 1.00 49.78 171 GLU B CA 1
ATOM 1997 C C . GLU B 1 175 ? -9.647 10.176 -27.036 1.00 53.49 171 GLU B C 1
ATOM 1998 O O . GLU B 1 175 ? -9.831 9.851 -25.860 1.00 49.88 171 GLU B O 1
ATOM 2004 N N . THR B 1 176 ? -9.648 11.442 -27.435 1.00 57.64 172 THR B N 1
ATOM 2005 C CA . THR B 1 176 ? -9.676 12.466 -26.405 1.00 53.61 172 THR B CA 1
ATOM 2006 C C . THR B 1 176 ? -10.256 13.759 -26.950 1.00 53.55 172 THR B C 1
ATOM 2007 O O . THR B 1 176 ? -10.114 14.081 -28.133 1.00 61.76 172 THR B O 1
ATOM 2011 N N . SER B 1 177 ? -10.911 14.488 -26.061 1.00 44.85 173 SER B N 1
ATOM 2012 C CA . SER B 1 177 ? -11.361 15.843 -26.319 1.00 43.81 173 SER B CA 1
ATOM 2013 C C . SER B 1 177 ? -11.654 16.467 -24.958 1.00 50.54 173 SER B C 1
ATOM 2014 O O . SER B 1 177 ? -11.336 15.892 -23.911 1.00 54.88 173 SER B O 1
ATOM 2017 N N . LEU B 1 178 ? -12.227 17.662 -24.962 1.00 53.87 174 LEU B N 1
ATOM 2018 C CA . LEU B 1 178 ? -12.704 18.268 -23.733 1.00 51.13 174 LEU B CA 1
ATOM 2019 C C . LEU B 1 178 ? -14.207 18.487 -23.734 1.00 57.83 174 LEU B C 1
ATOM 2020 O O . LEU B 1 178 ? -14.789 18.651 -22.654 1.00 67.24 174 LEU B O 1
ATOM 2025 N N . ASP B 1 179 ? -14.850 18.474 -24.905 1.00 51.18 175 ASP B N 1
ATOM 2026 C CA . ASP B 1 179 ? -16.302 18.513 -25.036 1.00 66.36 175 ASP B CA 1
ATOM 2027 C C . ASP B 1 179 ? -16.845 17.367 -25.879 1.00 74.60 175 ASP B C 1
ATOM 2028 O O . ASP B 1 179 ? -17.926 16.848 -25.573 1.00 86.46 175 ASP B O 1
ATOM 2033 N N . TYR B 1 180 ? -16.120 16.946 -26.915 1.00 62.39 176 TYR B N 1
ATOM 2034 C CA . TYR B 1 180 ? -16.560 15.842 -27.759 1.00 58.97 176 TYR B CA 1
ATOM 2035 C C . TYR B 1 180 ? -16.237 14.517 -27.056 1.00 57.12 176 TYR B C 1
ATOM 2036 O O . TYR B 1 180 ? -15.843 14.491 -25.887 1.00 64.91 176 TYR B O 1
ATOM 2045 N N . GLN B 1 181 ? -16.427 13.395 -27.753 1.00 54.33 177 GLN B N 1
ATOM 2046 C CA . GLN B 1 181 ? -16.241 12.081 -27.142 1.00 46.53 177 GLN B CA 1
ATOM 2047 C C . GLN B 1 181 ? -14.822 11.952 -26.601 1.00 42.41 177 GLN B C 1
ATOM 2048 O O . GLN B 1 181 ? -13.864 12.410 -27.224 1.00 49.43 177 GLN B O 1
ATOM 2054 N N . SER B 1 182 ? -14.685 11.353 -25.422 1.00 56.64 178 SER B N 1
ATOM 2055 C CA . SER B 1 182 ? -13.386 11.373 -24.764 1.00 55.23 178 SER B CA 1
ATOM 2056 C C . SER B 1 182 ? -13.289 10.293 -23.696 1.00 54.95 178 SER B C 1
ATOM 2057 O O . SER B 1 182 ? -14.254 10.033 -22.968 1.00 50.63 178 SER B O 1
ATOM 2060 N N . ASP B 1 183 ? -12.105 9.686 -23.607 1.00 51.69 179 ASP B N 1
ATOM 2061 C CA . ASP B 1 183 ? -11.732 8.782 -22.534 1.00 46.41 179 ASP B CA 1
ATOM 2062 C C . ASP B 1 183 ? -11.289 9.590 -21.315 1.00 50.29 179 ASP B C 1
ATOM 2063 O O . ASP B 1 183 ? -11.094 10.806 -21.384 1.00 55.63 179 ASP B O 1
ATOM 2068 N N . ASN B 1 184 ? -11.131 8.909 -20.180 1.00 54.86 180 ASN B N 1
ATOM 2069 C CA . ASN B 1 184 ? -10.689 9.575 -18.951 1.00 57.31 180 ASN B CA 1
ATOM 2070 C C . ASN B 1 184 ? -9.163 9.666 -18.973 1.00 61.85 180 ASN B C 1
ATOM 2071 O O . ASN B 1 184 ? -8.448 8.883 -18.343 1.00 67.33 180 ASN B O 1
ATOM 2076 N N . PHE B 1 185 ? -8.652 10.665 -19.701 1.00 57.75 181 PHE B N 1
ATOM 2077 C CA . PHE B 1 185 ? -7.213 10.743 -19.929 1.00 54.37 181 PHE B CA 1
ATOM 2078 C C . PHE B 1 185 ? -6.454 11.437 -18.803 1.00 52.73 181 PHE B C 1
ATOM 2079 O O . PHE B 1 185 ? -5.219 11.386 -18.788 1.00 50.27 181 PHE B O 1
ATOM 2087 N N . LYS B 1 186 ? -7.148 12.044 -17.841 1.00 54.88 182 LYS B N 1
ATOM 2088 C CA . LYS B 1 186 ? -6.467 12.482 -16.627 1.00 49.18 182 LYS B CA 1
ATOM 2089 C C . LYS B 1 186 ? -5.844 11.299 -15.911 1.00 47.30 182 LYS B C 1
ATOM 2090 O O . LYS B 1 186 ? -4.700 11.374 -15.449 1.00 47.61 182 LYS B O 1
ATOM 2096 N N . GLU B 1 187 ? -6.594 10.198 -15.802 1.00 52.01 183 GLU B N 1
ATOM 2097 C CA . GLU B 1 187 ? -6.055 8.976 -15.219 1.00 42.84 183 GLU B CA 1
ATOM 2098 C C . GLU B 1 187 ? -4.916 8.430 -16.061 1.00 60.57 183 GLU B C 1
ATOM 2099 O O . GLU B 1 187 ? -3.915 7.935 -15.527 1.00 48.15 183 GLU B O 1
ATOM 2105 N N . ALA B 1 188 ? -5.056 8.527 -17.390 1.00 56.80 184 ALA B N 1
ATOM 2106 C CA . ALA B 1 188 ? -4.043 8.017 -18.309 1.00 44.65 184 ALA B CA 1
ATOM 2107 C C . ALA B 1 188 ? -2.712 8.732 -18.134 1.00 47.34 184 ALA B C 1
ATOM 2108 O O . ALA B 1 188 ? -1.652 8.096 -18.173 1.00 52.91 184 ALA B O 1
ATOM 2110 N N . PHE B 1 189 ? -2.747 10.059 -17.975 1.00 42.96 185 PHE B N 1
ATOM 2111 C CA . PHE B 1 189 ? -1.536 10.804 -17.645 1.00 44.08 185 PHE B CA 1
ATOM 2112 C C . PHE B 1 189 ? -1.002 10.392 -16.276 1.00 45.13 185 PHE B C 1
ATOM 2113 O O . PHE B 1 189 ? 0.214 10.271 -16.087 1.00 56.53 185 PHE B O 1
ATOM 2121 N N . ASP B 1 190 ? -1.895 10.141 -15.316 1.00 45.14 186 ASP B N 1
ATOM 2122 C CA . ASP B 1 190 ? -1.445 9.697 -13.998 1.00 58.70 186 ASP B CA 1
ATOM 2123 C C . ASP B 1 190 ? -0.785 8.325 -14.076 1.00 56.65 186 ASP B C 1
ATOM 2124 O O . ASP B 1 190 ? 0.239 8.085 -13.426 1.00 57.52 186 ASP B O 1
ATOM 2129 N N . ALA B 1 191 ? -1.360 7.411 -14.866 1.00 52.06 187 ALA B N 1
ATOM 2130 C CA . ALA B 1 191 ? -0.782 6.076 -14.993 1.00 49.84 187 ALA B CA 1
ATOM 2131 C C . ALA B 1 191 ? 0.592 6.133 -15.647 1.00 55.29 187 ALA B C 1
ATOM 2132 O O . ALA B 1 191 ? 1.497 5.375 -15.275 1.00 66.88 187 ALA B O 1
ATOM 2134 N N . LEU B 1 192 ? 0.764 7.021 -16.628 1.00 55.80 188 LEU B N 1
ATOM 2135 C CA . LEU B 1 192 ? 2.074 7.212 -17.245 1.00 56.71 188 LEU B CA 1
ATOM 2136 C C . LEU B 1 192 ? 3.079 7.738 -16.232 1.00 59.67 188 LEU B C 1
ATOM 2137 O O . LEU B 1 192 ? 4.187 7.202 -16.101 1.00 62.77 188 LEU B O 1
ATOM 2142 N N . VAL B 1 193 ? 2.708 8.806 -15.520 1.00 58.79 189 VAL B N 1
ATOM 2143 C CA . VAL B 1 193 ? 3.540 9.324 -14.439 1.00 57.34 189 VAL B CA 1
ATOM 2144 C C . VAL B 1 193 ? 3.824 8.230 -13.418 1.00 63.22 189 VAL B C 1
ATOM 2145 O O . VAL B 1 193 ? 4.950 8.100 -12.922 1.00 70.91 189 VAL B O 1
ATOM 2149 N N . GLU B 1 194 ? 2.813 7.418 -13.100 1.00 61.29 190 GLU B N 1
ATOM 2150 C CA . GLU B 1 194 ? 3.001 6.352 -12.120 1.00 58.71 190 GLU B CA 1
ATOM 2151 C C . GLU B 1 194 ? 4.003 5.311 -12.610 1.00 58.94 190 GLU B C 1
ATOM 2152 O O . GLU B 1 194 ? 4.844 4.838 -11.837 1.00 60.20 190 GLU B O 1
ATOM 2158 N N . GLN B 1 195 ? 3.934 4.944 -13.891 1.00 66.66 191 GLN B N 1
ATOM 2159 C CA . GLN B 1 195 ? 4.794 3.877 -14.395 1.00 72.83 191 GLN B CA 1
ATOM 2160 C C . GLN B 1 195 ? 6.260 4.291 -14.380 1.00 75.99 191 GLN B C 1
ATOM 2161 O O . GLN B 1 195 ? 7.125 3.511 -13.956 1.00 76.47 191 GLN B O 1
ATOM 2167 N N . ILE B 1 196 ? 6.555 5.514 -14.832 1.00 76.31 192 ILE B N 1
ATOM 2168 C CA . ILE B 1 196 ? 7.931 6.015 -14.823 1.00 71.19 192 ILE B CA 1
ATOM 2169 C C . ILE B 1 196 ? 8.527 5.917 -13.431 1.00 65.73 192 ILE B C 1
ATOM 2170 O O . ILE B 1 196 ? 9.621 5.378 -13.244 1.00 71.93 192 ILE B O 1
ATOM 2175 N N . ILE B 1 197 ? 7.826 6.468 -12.438 1.00 63.17 193 ILE B N 1
ATOM 2176 C CA . ILE B 1 197 ? 8.307 6.425 -11.058 1.00 58.85 193 ILE B CA 1
ATOM 2177 C C . ILE B 1 197 ? 8.586 4.988 -10.652 1.00 64.33 193 ILE B C 1
ATOM 2178 O O . ILE B 1 197 ? 9.625 4.680 -10.056 1.00 69.18 193 ILE B O 1
ATOM 2183 N N . ALA B 1 198 ? 7.664 4.083 -10.984 1.00 65.28 194 ALA B N 1
ATOM 2184 C CA . ALA B 1 198 ? 7.920 2.664 -10.783 1.00 58.49 194 ALA B CA 1
ATOM 2185 C C . ALA B 1 198 ? 9.177 2.234 -11.526 1.00 68.76 194 ALA B C 1
ATOM 2186 O O . ALA B 1 198 ? 10.068 1.601 -10.949 1.00 73.51 194 ALA B O 1
ATOM 2188 N N . SER B 1 199 ? 9.278 2.593 -12.809 1.00 63.59 195 SER B N 1
ATOM 2189 C CA . SER B 1 199 ? 10.486 2.278 -13.566 1.00 65.35 195 SER B CA 1
ATOM 2190 C C . SER B 1 199 ? 11.692 3.083 -13.089 1.00 76.67 195 SER B C 1
ATOM 2191 O O . SER B 1 199 ? 12.825 2.591 -13.163 1.00 85.52 195 SER B O 1
ATOM 2194 N N . ARG B 1 200 ? 11.478 4.313 -12.601 1.00 72.28 196 ARG B N 1
ATOM 2195 C CA . ARG B 1 200 ? 12.567 5.068 -11.991 1.00 71.01 196 ARG B CA 1
ATOM 2196 C C . ARG B 1 200 ? 13.086 4.380 -10.739 1.00 75.96 196 ARG B C 1
ATOM 2197 O O . ARG B 1 200 ? 14.203 4.668 -10.296 1.00 82.06 196 ARG B O 1
ATOM 2205 N N . LEU B 1 201 ? 12.301 3.477 -10.164 1.00 74.23 197 LEU B N 1
ATOM 2206 C CA . LEU B 1 201 ? 12.748 2.631 -9.071 1.00 81.08 197 LEU B CA 1
ATOM 2207 C C . LEU B 1 201 ? 13.144 1.232 -9.536 1.00 87.60 197 LEU B C 1
ATOM 2208 O O . LEU B 1 201 ? 13.491 0.387 -8.705 1.00 87.25 197 LEU B O 1
ATOM 2213 N N . ALA B 1 202 ? 13.103 0.969 -10.843 1.00 91.76 198 ALA B N 1
ATOM 2214 C CA . ALA B 1 202 ? 13.668 -0.257 -11.391 1.00 102.68 198 ALA B CA 1
ATOM 2215 C C . ALA B 1 202 ? 15.185 -0.200 -11.498 1.00 107.78 198 ALA B C 1
ATOM 2216 O O . ALA B 1 202 ? 15.819 -1.241 -11.706 1.00 109.33 198 ALA B O 1
ATOM 2218 N N . ALA B 1 203 ? 15.779 0.986 -11.376 1.00 107.00 199 ALA B N 1
ATOM 2219 C CA . ALA B 1 203 ? 17.232 1.087 -11.336 1.00 111.63 199 ALA B CA 1
ATOM 2220 C C . ALA B 1 203 ? 17.760 0.881 -9.922 1.00 111.54 199 ALA B C 1
ATOM 2221 O O . ALA B 1 203 ? 18.836 0.301 -9.736 1.00 121.33 199 ALA B O 1
ATOM 2223 N N . GLU B 1 204 ? 17.017 1.346 -8.920 1.00 104.24 200 GLU B N 1
ATOM 2224 C CA . GLU B 1 204 ? 17.398 1.177 -7.523 1.00 95.20 200 GLU B CA 1
ATOM 2225 C C . GLU B 1 204 ? 17.166 -0.259 -7.066 1.00 93.53 200 GLU B C 1
ATOM 2226 O O . GLU B 1 204 ? 17.963 -1.153 -7.357 1.00 96.84 200 GLU B O 1
#